Protein AF-X1KB49-F1 (afdb_monomer_lite)

Sequence (223 aa):
AFRIHTDLGYRCIGAKVNGRLVPLNYALNNGDVVEIVAAKGEKGPSLDWLRPELGYIKTSHGRNKVRQWFNKQERSQSIETGKQLLDKELNRLGINLPSAEKVASQFNYADVDDFFAALGRGSISLSQVALKLSTNLELPNEAVEISIPRKLSSASVKVLGVGDLFTRIANCCHPLPGDEIIGYITQGRGVTVHRKDCPNIINEVEKERLVAVDWGDVEQVYP

Structure (mmCIF, N/CA/C/O backbone):
data_AF-X1KB49-F1
#
_entry.id   AF-X1KB49-F1
#
loop_
_atom_site.group_PDB
_atom_site.id
_atom_site.type_symbol
_atom_site.label_atom_id
_atom_site.label_alt_id
_atom_site.label_comp_id
_atom_site.label_asym_id
_atom_site.label_entity_id
_atom_site.label_seq_id
_atom_site.pdbx_PDB_ins_code
_atom_site.Cartn_x
_atom_site.Cartn_y
_atom_site.Cartn_z
_atom_site.occupancy
_atom_site.B_iso_or_equiv
_atom_site.auth_seq_id
_atom_site.auth_comp_id
_atom_site.auth_asym_id
_atom_site.auth_atom_id
_atom_site.pdbx_PDB_model_num
ATOM 1 N N . ALA A 1 1 ? 15.121 -6.725 -17.864 1.00 91.75 1 ALA A N 1
ATOM 2 C CA . ALA A 1 1 ? 15.757 -5.599 -17.143 1.00 91.75 1 ALA A CA 1
ATOM 3 C C . ALA A 1 1 ? 15.662 -5.734 -15.617 1.00 91.75 1 ALA A C 1
ATOM 5 O O . ALA A 1 1 ? 16.667 -6.096 -15.022 1.00 91.75 1 ALA A O 1
ATOM 6 N N . PHE A 1 2 ? 14.488 -5.566 -14.983 1.00 93.56 2 PHE A N 1
ATOM 7 C CA . PHE A 1 2 ? 14.342 -5.610 -13.508 1.00 93.56 2 PHE A CA 1
ATOM 8 C C . PHE A 1 2 ? 14.844 -6.887 -12.816 1.00 93.56 2 PHE A C 1
ATOM 10 O O . PHE A 1 2 ? 15.214 -6.838 -11.651 1.00 93.56 2 PHE A O 1
ATOM 17 N N . ARG A 1 3 ? 14.865 -8.026 -13.521 1.00 92.94 3 ARG A N 1
ATOM 18 C CA . ARG A 1 3 ? 15.422 -9.284 -12.998 1.00 92.94 3 ARG A CA 1
ATOM 19 C C . ARG A 1 3 ? 16.951 -9.264 -12.871 1.00 92.94 3 ARG A C 1
ATOM 21 O O . ARG A 1 3 ? 17.475 -9.987 -12.040 1.00 92.94 3 ARG A O 1
ATOM 28 N N . ILE A 1 4 ? 17.632 -8.468 -13.697 1.00 93.62 4 ILE A N 1
ATOM 29 C CA . ILE A 1 4 ? 19.097 -8.352 -13.726 1.00 93.62 4 ILE A CA 1
ATOM 30 C C . ILE A 1 4 ? 19.538 -7.286 -12.726 1.00 93.62 4 ILE A C 1
ATOM 32 O O . ILE A 1 4 ? 20.331 -7.557 -11.834 1.00 93.62 4 ILE A O 1
ATOM 36 N N . HIS A 1 5 ? 19.007 -6.070 -12.861 1.00 92.88 5 HIS A N 1
ATOM 37 C CA . HIS A 1 5 ? 19.305 -4.976 -11.947 1.00 92.88 5 HIS A CA 1
ATOM 38 C C . HIS A 1 5 ? 18.157 -3.968 -11.920 1.00 92.88 5 HIS A C 1
ATOM 40 O O . HIS A 1 5 ? 17.492 -3.728 -12.933 1.00 92.88 5 HIS A O 1
ATOM 46 N N . THR A 1 6 ? 17.936 -3.355 -10.757 1.00 92.31 6 THR A N 1
ATOM 47 C CA . THR A 1 6 ? 16.836 -2.402 -10.568 1.00 92.31 6 THR A CA 1
ATOM 48 C C . THR A 1 6 ? 17.086 -1.110 -11.358 1.00 92.31 6 THR A C 1
ATOM 50 O O . THR A 1 6 ? 16.200 -0.670 -12.086 1.00 92.31 6 THR A O 1
ATOM 53 N N . ASP A 1 7 ? 18.308 -0.566 -11.306 1.00 91.00 7 ASP A N 1
ATOM 54 C CA . ASP A 1 7 ? 18.689 0.646 -12.058 1.00 91.00 7 ASP A CA 1
ATOM 55 C C . ASP A 1 7 ? 18.605 0.445 -13.581 1.00 91.00 7 ASP A C 1
ATOM 57 O O . ASP A 1 7 ? 18.082 1.286 -14.308 1.00 91.00 7 ASP A O 1
ATOM 61 N N . LEU A 1 8 ? 19.008 -0.739 -14.063 1.00 92.44 8 LEU A N 1
ATOM 62 C CA . LEU A 1 8 ? 18.860 -1.100 -15.474 1.00 92.44 8 LEU A CA 1
ATOM 63 C C . LEU A 1 8 ? 17.383 -1.123 -15.892 1.00 92.44 8 LEU A C 1
ATOM 65 O O . LEU A 1 8 ? 17.049 -0.761 -17.015 1.00 92.44 8 LEU A O 1
ATOM 69 N N . GLY A 1 9 ? 16.498 -1.555 -14.989 1.00 92.38 9 GLY A N 1
ATOM 70 C CA . GLY A 1 9 ? 15.053 -1.489 -15.177 1.00 92.38 9 GLY A CA 1
ATOM 71 C C . GLY A 1 9 ? 14.543 -0.060 -15.324 1.00 92.38 9 GLY A C 1
ATOM 72 O O . GLY A 1 9 ? 13.823 0.218 -16.277 1.00 92.38 9 GLY A O 1
ATOM 73 N N . TYR A 1 10 ? 14.950 0.845 -14.433 1.00 92.19 10 TYR A N 1
ATOM 74 C CA . TYR A 1 10 ? 14.525 2.249 -14.473 1.00 92.19 10 TYR A CA 1
ATOM 75 C C . TYR A 1 10 ? 14.990 2.977 -15.732 1.00 92.19 10 TYR A C 1
ATOM 77 O O . TYR A 1 10 ? 14.234 3.752 -16.308 1.00 92.19 10 TYR A O 1
ATOM 85 N N . ARG A 1 11 ? 16.203 2.674 -16.200 1.00 92.44 11 ARG A N 1
ATOM 86 C CA . ARG A 1 11 ? 16.810 3.322 -17.369 1.00 92.44 11 ARG A CA 1
ATOM 87 C C . ARG A 1 11 ? 16.449 2.655 -18.698 1.00 92.44 11 ARG A C 1
ATOM 89 O O . ARG A 1 11 ? 16.934 3.093 -19.741 1.00 92.44 11 ARG A O 1
ATOM 96 N N . CYS A 1 12 ? 15.642 1.595 -18.689 1.00 92.50 12 CYS A N 1
ATOM 97 C CA . CYS A 1 12 ? 15.280 0.830 -19.880 1.00 92.50 12 CYS A CA 1
ATOM 98 C C . CYS A 1 12 ? 14.419 1.671 -20.840 1.00 92.50 12 CYS A C 1
ATOM 100 O O . CYS A 1 12 ? 13.315 2.077 -20.491 1.00 92.50 12 CYS A O 1
ATOM 102 N N . ILE A 1 13 ? 14.904 1.906 -22.063 1.00 91.00 13 ILE A N 1
ATOM 103 C CA . ILE A 1 13 ? 14.161 2.626 -23.115 1.00 91.00 13 ILE A CA 1
ATOM 104 C C . ILE A 1 13 ? 13.607 1.657 -24.160 1.00 91.00 13 ILE A C 1
ATOM 106 O O . ILE A 1 13 ? 12.544 1.898 -24.725 1.00 91.00 13 ILE A O 1
ATOM 110 N N . GLY A 1 14 ? 14.319 0.566 -24.429 1.00 91.69 14 GLY A N 1
ATOM 111 C CA . GLY A 1 14 ? 13.947 -0.382 -25.468 1.00 91.69 14 GLY A CA 1
ATOM 112 C C . GLY A 1 14 ? 14.612 -1.733 -25.268 1.00 91.69 14 GLY A C 1
ATOM 113 O O . GLY A 1 14 ? 15.485 -1.899 -24.413 1.00 91.69 14 GLY A O 1
ATOM 114 N N . ALA A 1 15 ? 14.206 -2.696 -26.083 1.00 94.81 15 ALA A N 1
ATOM 115 C CA . ALA A 1 15 ? 14.815 -4.012 -26.127 1.00 94.81 15 ALA A CA 1
ATOM 116 C C . ALA A 1 15 ? 14.983 -4.462 -27.581 1.00 94.81 15 ALA A C 1
ATOM 118 O O . ALA A 1 15 ? 14.176 -4.120 -28.451 1.00 94.81 15 ALA A O 1
ATOM 119 N N . LYS A 1 16 ? 16.032 -5.240 -27.836 1.00 95.94 16 LYS A N 1
ATOM 120 C CA . LYS A 1 16 ? 16.148 -6.052 -29.043 1.00 95.94 16 LYS A CA 1
ATOM 121 C C . LYS A 1 16 ? 16.016 -7.515 -28.662 1.00 95.94 16 LYS A C 1
ATOM 123 O O . LYS A 1 16 ? 16.588 -7.946 -27.665 1.00 95.94 16 LYS A O 1
ATOM 128 N N . VAL A 1 17 ? 15.276 -8.267 -29.460 1.00 96.62 17 VAL A N 1
ATOM 129 C CA . VAL A 1 17 ? 15.138 -9.715 -29.319 1.00 96.62 17 VAL A CA 1
ATOM 130 C C . VAL A 1 17 ? 15.664 -10.347 -30.597 1.00 96.62 17 VAL A C 1
ATOM 132 O O . VAL A 1 17 ? 15.231 -9.983 -31.691 1.00 96.62 17 VAL A O 1
ATOM 135 N N . ASN A 1 18 ? 16.647 -11.239 -30.468 1.00 95.12 18 ASN A N 1
ATOM 136 C CA . ASN A 1 18 ? 17.310 -11.909 -31.592 1.00 95.12 18 ASN A CA 1
ATOM 137 C C . ASN A 1 18 ? 17.815 -10.907 -32.659 1.00 95.12 18 ASN A C 1
ATOM 139 O O . ASN A 1 18 ? 17.611 -11.079 -33.861 1.00 95.12 18 ASN A O 1
ATOM 143 N N . GLY A 1 19 ? 18.412 -9.799 -32.201 1.00 93.69 19 GLY A N 1
ATOM 144 C CA . GLY A 1 19 ? 18.962 -8.730 -33.045 1.00 93.69 19 GLY A CA 1
ATOM 145 C C . GLY A 1 19 ? 17.943 -7.738 -33.629 1.00 93.69 19 GLY A C 1
ATOM 146 O O . GLY A 1 19 ? 18.350 -6.726 -34.202 1.00 93.69 19 GLY A O 1
ATOM 147 N N . ARG A 1 20 ? 16.629 -7.959 -33.467 1.00 94.62 20 ARG A N 1
ATOM 148 C CA . ARG A 1 20 ? 15.568 -7.071 -33.986 1.00 94.62 20 ARG A CA 1
ATOM 149 C C . ARG A 1 20 ? 14.965 -6.206 -32.885 1.00 94.62 20 ARG A C 1
ATOM 151 O O . ARG A 1 20 ? 14.751 -6.681 -31.775 1.00 94.62 20 ARG A O 1
ATOM 158 N N . LEU A 1 21 ? 14.664 -4.943 -33.192 1.00 94.50 21 LEU A N 1
ATOM 159 C CA . LEU A 1 21 ? 13.962 -4.050 -32.264 1.00 94.50 21 LEU A CA 1
ATOM 160 C C . LEU A 1 21 ? 12.524 -4.530 -32.062 1.00 94.50 21 LEU A C 1
ATOM 162 O O . LEU A 1 21 ? 11.796 -4.735 -33.032 1.00 94.50 21 LEU A O 1
ATOM 166 N N . VAL A 1 22 ? 12.126 -4.678 -30.800 1.00 94.81 22 VAL A N 1
ATOM 167 C CA . VAL A 1 22 ? 10.765 -5.061 -30.413 1.00 94.81 22 VAL A CA 1
ATOM 168 C C . VAL A 1 22 ? 10.166 -4.002 -29.489 1.00 94.81 22 VAL A C 1
ATOM 170 O O . VAL A 1 22 ? 10.904 -3.337 -28.751 1.00 94.81 22 VAL A O 1
ATOM 173 N N . PRO A 1 23 ? 8.836 -3.815 -29.502 1.00 92.38 23 PRO A N 1
ATOM 174 C CA . PRO A 1 23 ? 8.188 -2.939 -28.538 1.00 92.38 23 PRO A CA 1
ATOM 175 C C . PRO A 1 23 ? 8.324 -3.511 -27.117 1.00 92.38 23 PRO A C 1
ATOM 177 O O . PRO A 1 23 ? 8.403 -4.722 -26.917 1.00 92.38 23 PRO A O 1
ATOM 180 N N . LEU A 1 24 ? 8.331 -2.639 -26.104 1.00 90.69 24 LEU A N 1
ATOM 181 C CA . LEU A 1 24 ? 8.537 -3.038 -24.702 1.00 90.69 24 LEU A CA 1
ATOM 182 C C . LEU A 1 24 ? 7.426 -3.939 -24.132 1.00 90.69 24 LEU A C 1
ATOM 184 O O . LEU A 1 24 ? 7.643 -4.600 -23.122 1.00 90.69 24 LEU A O 1
ATOM 188 N N . ASN A 1 25 ? 6.249 -3.963 -24.756 1.00 91.19 25 ASN A N 1
ATOM 189 C CA . ASN A 1 25 ? 5.130 -4.830 -24.381 1.00 91.19 25 ASN A CA 1
ATOM 190 C C . ASN A 1 25 ? 5.201 -6.231 -25.026 1.00 91.19 25 ASN A C 1
ATOM 192 O O . ASN A 1 25 ? 4.321 -7.061 -24.783 1.00 91.19 25 ASN A O 1
ATOM 196 N N . TYR A 1 26 ? 6.235 -6.513 -25.828 1.00 92.81 26 TYR A N 1
ATOM 197 C CA . TYR A 1 26 ? 6.469 -7.836 -26.397 1.00 92.81 26 TYR A CA 1
ATOM 198 C C . TYR A 1 26 ? 6.622 -8.893 -25.292 1.00 92.81 26 TYR A C 1
ATOM 200 O O . TYR A 1 26 ? 7.356 -8.716 -24.315 1.00 92.81 26 TYR A O 1
ATOM 208 N N . ALA A 1 27 ? 5.913 -10.012 -25.444 1.00 92.00 27 ALA A N 1
ATOM 209 C CA . ALA A 1 27 ? 6.007 -11.142 -24.533 1.00 92.00 27 ALA A CA 1
ATOM 210 C C . ALA A 1 27 ? 7.198 -12.027 -24.924 1.00 92.00 27 ALA A C 1
ATOM 212 O O . ALA A 1 27 ? 7.214 -12.579 -26.017 1.00 92.00 27 ALA A O 1
ATOM 213 N N . LEU A 1 28 ? 8.174 -12.156 -24.022 1.00 92.56 28 LEU A N 1
ATOM 214 C CA . LEU A 1 28 ? 9.353 -12.998 -24.236 1.00 92.56 28 LEU A CA 1
ATOM 215 C C . LEU A 1 28 ? 8.975 -14.480 -24.323 1.00 92.56 28 LEU A C 1
ATOM 217 O O . LEU A 1 28 ? 8.186 -14.959 -23.505 1.00 92.56 28 LEU A O 1
ATOM 221 N N . ASN A 1 29 ? 9.602 -15.193 -25.258 1.00 94.75 29 ASN A N 1
ATOM 222 C CA . ASN A 1 29 ? 9.498 -16.640 -25.403 1.00 94.75 29 ASN A CA 1
ATOM 223 C C . ASN A 1 29 ? 10.762 -17.341 -24.888 1.00 94.75 29 ASN A C 1
ATOM 225 O O . ASN A 1 29 ? 11.834 -16.745 -24.755 1.00 94.75 29 ASN A O 1
ATOM 229 N N . ASN A 1 30 ? 10.644 -18.635 -24.592 1.00 95.75 30 ASN A N 1
ATOM 230 C CA . ASN A 1 30 ? 11.796 -19.439 -24.191 1.00 95.75 30 ASN A CA 1
ATOM 231 C C . ASN A 1 30 ? 12.801 -19.541 -25.346 1.00 95.75 30 ASN A C 1
ATOM 233 O O . ASN A 1 30 ? 12.427 -19.886 -26.463 1.00 95.75 30 ASN A O 1
ATOM 237 N N . GLY A 1 31 ? 14.076 -19.274 -25.057 1.00 94.69 31 GLY A N 1
ATOM 238 C CA . GLY A 1 31 ? 15.155 -19.281 -26.052 1.00 94.69 31 GLY A CA 1
ATOM 239 C C . GLY A 1 31 ? 15.433 -17.925 -26.708 1.00 94.69 31 GLY A C 1
ATOM 240 O O . GLY A 1 31 ? 16.410 -17.815 -27.443 1.00 94.69 31 GLY A O 1
ATOM 241 N N . ASP A 1 32 ? 14.641 -16.888 -26.416 1.00 95.75 32 ASP A N 1
ATOM 242 C CA . ASP A 1 32 ? 14.894 -15.535 -26.920 1.00 95.75 32 ASP A CA 1
ATOM 243 C C . ASP A 1 32 ? 16.177 -14.936 -26.316 1.00 95.75 32 ASP A C 1
ATOM 245 O O . ASP A 1 32 ? 16.340 -14.861 -25.094 1.00 95.75 32 ASP A O 1
ATOM 249 N N . VAL A 1 33 ? 17.069 -14.432 -27.175 1.00 95.62 33 VAL A N 1
ATOM 250 C CA . VAL A 1 33 ? 18.233 -13.639 -26.759 1.00 95.62 33 VAL A CA 1
ATOM 251 C C . VAL A 1 33 ? 17.821 -12.174 -26.682 1.00 95.62 33 VAL A C 1
ATOM 253 O O . VAL A 1 33 ? 17.472 -11.561 -27.693 1.00 95.62 33 VAL A O 1
ATOM 256 N N . VAL A 1 34 ? 17.851 -11.612 -25.472 1.00 96.00 34 VAL A N 1
ATOM 257 C CA . VAL A 1 34 ? 17.368 -10.254 -25.189 1.00 96.00 34 VAL A CA 1
ATOM 258 C C . VAL A 1 34 ? 18.532 -9.303 -24.931 1.00 96.00 34 VAL A C 1
ATOM 260 O O . VAL A 1 34 ? 19.264 -9.454 -23.954 1.00 96.00 34 VAL A O 1
ATOM 263 N N . GLU A 1 35 ? 18.637 -8.256 -25.742 1.00 95.31 35 GLU A N 1
ATOM 264 C CA . GLU A 1 35 ? 19.518 -7.114 -25.503 1.00 95.31 35 GLU A CA 1
ATOM 265 C C . GLU A 1 35 ? 18.698 -5.936 -24.970 1.00 95.31 35 GLU A C 1
ATOM 267 O O . GLU A 1 35 ? 17.682 -5.545 -25.548 1.00 95.31 35 GLU A O 1
ATOM 272 N N . ILE A 1 36 ? 19.135 -5.343 -23.860 1.00 94.38 36 ILE A N 1
ATOM 273 C CA . ILE A 1 36 ? 18.430 -4.230 -23.216 1.00 94.38 36 ILE A CA 1
ATOM 274 C C . ILE A 1 36 ? 19.112 -2.922 -23.598 1.00 94.38 36 ILE A C 1
ATOM 276 O O . ILE A 1 36 ? 20.303 -2.740 -23.356 1.00 94.38 36 ILE A O 1
ATOM 280 N N . VAL A 1 37 ? 18.338 -1.983 -24.138 1.00 92.69 37 VAL A N 1
ATOM 281 C CA . VAL A 1 37 ? 18.812 -0.641 -24.476 1.00 92.69 37 VAL A CA 1
ATOM 282 C C . VAL A 1 37 ? 18.459 0.307 -23.333 1.00 92.69 37 VAL A C 1
ATOM 284 O O . VAL A 1 37 ? 17.288 0.624 -23.106 1.00 92.69 37 VAL A O 1
ATOM 287 N N . ALA A 1 38 ? 19.482 0.760 -22.609 1.00 92.56 38 ALA A N 1
ATOM 288 C CA . ALA A 1 38 ? 19.346 1.676 -21.481 1.00 92.56 38 ALA A CA 1
ATOM 289 C C . ALA A 1 38 ? 19.794 3.105 -21.829 1.00 92.56 38 ALA A C 1
ATOM 291 O O . ALA A 1 38 ? 20.731 3.315 -22.601 1.00 92.56 38 ALA A O 1
ATOM 292 N N . ALA A 1 39 ? 19.131 4.097 -21.233 1.00 91.12 39 ALA A N 1
ATOM 293 C CA . ALA A 1 39 ? 19.490 5.507 -21.339 1.00 91.12 39 ALA A CA 1
ATOM 294 C C . ALA A 1 39 ? 20.865 5.775 -20.714 1.00 91.12 39 ALA A C 1
ATOM 296 O O . ALA A 1 39 ? 21.133 5.300 -19.611 1.00 91.12 39 ALA A O 1
ATOM 297 N N . LYS A 1 40 ? 21.705 6.609 -21.340 1.00 82.56 40 LYS A N 1
ATOM 298 C CA . LYS A 1 40 ? 22.993 7.040 -20.756 1.00 82.56 40 LYS A CA 1
ATOM 299 C C . LYS A 1 40 ? 22.868 8.145 -19.688 1.00 82.56 40 LYS A C 1
ATOM 301 O O . LYS A 1 40 ? 23.815 8.321 -18.934 1.00 82.56 40 LYS A O 1
ATOM 306 N N . GLY A 1 41 ? 21.713 8.807 -19.566 1.00 79.12 41 GLY A N 1
ATOM 307 C CA . GLY A 1 41 ? 21.445 9.851 -18.560 1.00 79.12 41 GLY A CA 1
ATOM 308 C C . GLY A 1 41 ? 20.386 9.475 -17.517 1.00 79.12 41 GLY A C 1
ATOM 309 O O . GLY A 1 41 ? 19.928 8.329 -17.472 1.00 79.12 41 GLY A O 1
ATOM 310 N N . GLU A 1 42 ? 19.987 10.462 -16.710 1.00 71.81 42 GLU A N 1
ATOM 311 C CA . GLU A 1 42 ? 18.893 10.356 -15.739 1.00 71.81 42 GLU A CA 1
ATOM 312 C C . GLU A 1 42 ? 17.549 10.277 -16.467 1.00 71.81 42 GLU A C 1
ATOM 314 O O . GLU A 1 42 ? 16.954 11.276 -16.866 1.00 71.81 42 GLU A O 1
ATOM 319 N N . LYS A 1 43 ? 17.079 9.049 -16.687 1.00 79.88 43 LYS A N 1
ATOM 320 C CA . LYS A 1 43 ? 15.735 8.776 -17.188 1.00 79.88 43 LYS A CA 1
ATOM 321 C C . LYS A 1 43 ? 15.054 7.797 -16.244 1.00 79.88 43 LYS A C 1
ATOM 323 O O . LYS A 1 43 ? 15.639 6.774 -15.893 1.00 79.88 43 LYS A O 1
ATOM 328 N N . GLY A 1 44 ? 13.842 8.147 -15.826 1.00 86.19 44 GLY A N 1
ATOM 329 C CA . GLY A 1 44 ? 13.007 7.334 -14.951 1.00 86.19 44 GLY A CA 1
ATOM 330 C C . GLY A 1 44 ? 11.950 6.524 -15.706 1.00 86.19 44 GLY A C 1
ATOM 331 O O . GLY A 1 44 ? 11.704 6.774 -16.893 1.00 86.19 44 GLY A O 1
ATOM 332 N N . PRO A 1 45 ? 11.304 5.565 -15.022 1.00 90.75 45 PRO A N 1
ATOM 333 C CA . PRO A 1 45 ? 10.125 4.882 -15.538 1.00 90.75 45 PRO A CA 1
ATOM 334 C C . PRO A 1 45 ? 8.961 5.867 -15.742 1.00 90.75 45 PRO A C 1
ATOM 336 O O . PRO A 1 45 ? 8.862 6.881 -15.057 1.00 90.75 45 PRO A O 1
ATOM 339 N N . SER A 1 46 ? 8.049 5.545 -16.662 1.00 89.56 46 SER A N 1
ATOM 340 C CA . SER A 1 46 ? 6.772 6.261 -16.811 1.00 89.56 46 SER A CA 1
ATOM 341 C C . SER A 1 46 ? 5.685 5.619 -15.941 1.00 89.56 46 SER A C 1
ATOM 343 O O . SER A 1 46 ? 5.707 4.404 -15.719 1.00 89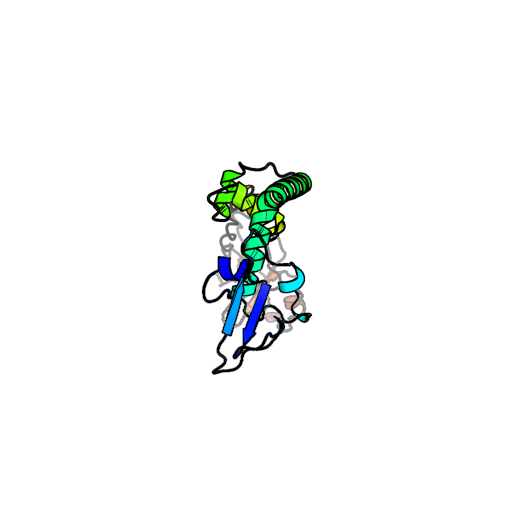.56 46 SER A O 1
ATOM 345 N N . LEU A 1 47 ? 4.696 6.406 -15.500 1.00 88.12 47 LEU A N 1
ATOM 346 C CA . LEU A 1 47 ? 3.502 5.903 -14.804 1.00 88.12 47 LEU A CA 1
ATOM 347 C C . LEU A 1 47 ? 2.723 4.889 -15.655 1.00 88.12 47 LEU A C 1
ATOM 349 O O . LEU A 1 47 ? 2.134 3.949 -15.121 1.00 88.12 47 LEU A O 1
ATOM 353 N N . ASP A 1 48 ? 2.792 5.011 -16.981 1.00 91.12 48 ASP A N 1
ATOM 354 C CA . ASP A 1 48 ? 2.137 4.092 -17.914 1.00 91.12 48 ASP A CA 1
ATOM 355 C C . ASP A 1 48 ? 2.627 2.648 -17.782 1.00 91.12 48 ASP A C 1
ATOM 357 O O . ASP A 1 48 ? 1.894 1.712 -18.094 1.00 91.12 48 ASP A O 1
ATOM 361 N N . TRP A 1 49 ? 3.831 2.428 -17.246 1.00 90.81 49 TRP A N 1
ATOM 362 C CA . TRP A 1 49 ? 4.358 1.083 -17.007 1.00 90.81 49 TRP A CA 1
ATOM 363 C C . TRP A 1 49 ? 3.572 0.310 -15.943 1.00 90.81 49 TRP A C 1
ATOM 365 O O . TRP A 1 49 ? 3.636 -0.920 -15.900 1.00 90.81 49 TRP A O 1
ATOM 375 N N . LEU A 1 50 ? 2.846 1.020 -15.074 1.00 90.69 50 LEU A N 1
ATOM 376 C CA . LEU A 1 50 ? 2.000 0.429 -14.042 1.00 90.69 50 LEU A CA 1
ATOM 377 C C . LEU A 1 50 ? 0.586 0.110 -14.541 1.00 90.69 50 LEU A C 1
ATOM 379 O O . LEU A 1 50 ? -0.105 -0.656 -13.866 1.00 90.69 50 LEU A O 1
ATOM 383 N N . ARG A 1 51 ? 0.164 0.648 -15.696 1.00 91.19 51 ARG A N 1
ATOM 384 C CA . ARG A 1 51 ? -1.150 0.367 -16.293 1.00 91.19 51 ARG A CA 1
ATOM 385 C C . ARG A 1 51 ? -1.159 -1.061 -16.856 1.00 91.19 51 ARG A C 1
ATOM 387 O O . ARG A 1 51 ? -0.428 -1.331 -17.812 1.00 91.19 51 ARG A O 1
ATOM 394 N N . PRO A 1 52 ? 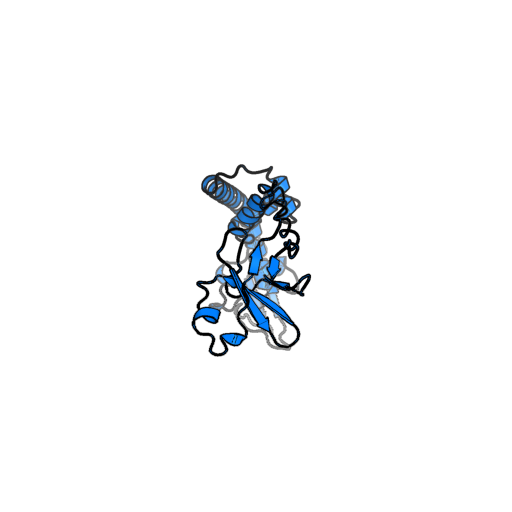-1.974 -1.986 -16.310 1.00 88.06 52 PRO A N 1
ATOM 395 C CA . PRO A 1 52 ? -1.978 -3.382 -16.757 1.00 88.06 52 PRO A CA 1
ATOM 396 C C . PRO A 1 52 ? -2.360 -3.543 -18.233 1.00 88.06 52 PRO A C 1
ATOM 398 O O . PRO A 1 52 ? -1.810 -4.401 -18.918 1.00 88.06 52 PRO A O 1
ATOM 401 N N . GLU A 1 53 ? -3.250 -2.679 -18.723 1.00 89.50 53 GLU A N 1
ATOM 402 C CA . GLU A 1 53 ? -3.786 -2.679 -20.091 1.00 89.50 53 GLU A CA 1
ATOM 403 C C . GLU A 1 53 ? -2.707 -2.480 -21.164 1.00 89.50 53 GLU A C 1
ATOM 405 O O 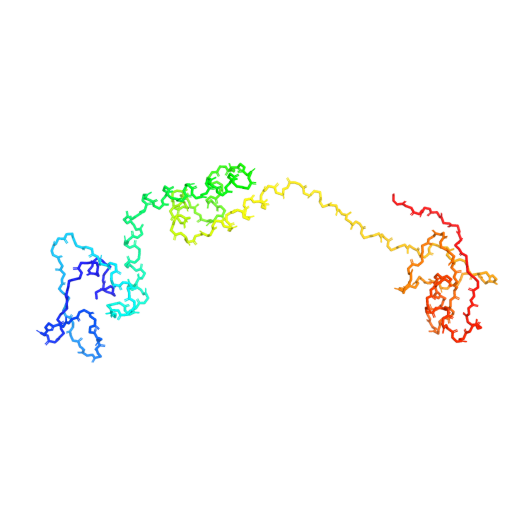. GLU A 1 53 ? -2.803 -3.038 -22.252 1.00 89.50 53 GLU A O 1
ATOM 410 N N . LEU A 1 54 ? -1.643 -1.732 -20.848 1.00 88.62 54 LEU A N 1
ATOM 411 C CA . LEU A 1 54 ? -0.557 -1.444 -21.792 1.00 88.62 54 LEU A CA 1
ATOM 412 C C . LEU A 1 54 ? 0.479 -2.576 -21.878 1.00 88.62 54 LEU A C 1
ATOM 414 O O . LEU A 1 54 ? 1.316 -2.591 -22.780 1.00 88.62 54 LEU A O 1
ATOM 418 N N . GLY A 1 55 ? 0.442 -3.536 -20.949 1.00 88.25 55 GLY A N 1
ATOM 419 C CA . GLY A 1 55 ? 1.237 -4.763 -21.022 1.00 88.25 55 GLY A CA 1
ATOM 420 C C . GLY A 1 55 ? 2.751 -4.610 -20.816 1.00 88.25 55 GLY A C 1
ATOM 421 O O . GLY A 1 55 ? 3.471 -5.590 -21.002 1.00 88.25 55 GLY A O 1
ATOM 422 N N . TYR A 1 56 ? 3.249 -3.436 -20.407 1.00 91.25 56 TYR A N 1
ATOM 423 C CA . TYR A 1 56 ? 4.689 -3.180 -20.231 1.00 91.25 56 TYR A CA 1
ATOM 424 C C . TYR A 1 56 ? 5.340 -4.016 -19.122 1.00 91.25 56 TYR A C 1
ATOM 426 O O . TYR A 1 56 ? 6.441 -4.535 -19.297 1.00 91.25 56 TYR A O 1
ATOM 434 N N . ILE A 1 57 ? 4.685 -4.155 -17.962 1.00 92.44 57 ILE A N 1
ATOM 435 C CA . ILE A 1 57 ? 5.226 -4.917 -16.829 1.00 92.44 57 ILE A CA 1
ATOM 436 C C . ILE A 1 57 ? 4.220 -5.956 -16.349 1.00 92.44 57 ILE A C 1
ATOM 438 O O . ILE A 1 57 ? 3.247 -5.650 -15.664 1.00 92.44 57 ILE A O 1
ATOM 442 N N . LYS A 1 58 ? 4.521 -7.226 -16.630 1.00 90.12 58 LYS A N 1
ATOM 443 C CA . LYS A 1 58 ? 3.697 -8.365 -16.197 1.00 90.12 58 LYS A CA 1
ATOM 444 C C . LYS A 1 58 ? 4.035 -8.836 -14.778 1.00 90.12 58 LYS A C 1
ATOM 446 O O . LYS A 1 58 ? 3.155 -9.166 -13.984 1.00 90.12 58 LYS A O 1
ATOM 451 N N . THR A 1 59 ? 5.317 -8.837 -14.414 1.00 91.81 59 THR A N 1
ATOM 452 C CA . THR A 1 59 ? 5.768 -9.388 -13.127 1.00 91.81 59 THR A CA 1
ATOM 453 C C . THR A 1 59 ? 5.425 -8.466 -11.954 1.00 91.81 59 THR A C 1
ATOM 455 O O . THR A 1 59 ? 5.506 -7.241 -12.049 1.00 91.81 59 THR A O 1
ATOM 458 N N . SER A 1 60 ? 5.049 -9.049 -10.812 1.00 93.00 60 SER A N 1
ATOM 459 C CA . SER A 1 60 ? 4.819 -8.301 -9.564 1.00 93.00 60 SER A CA 1
ATOM 460 C C . SER A 1 60 ? 6.091 -7.599 -9.083 1.00 93.00 60 SER A C 1
ATOM 462 O O . SER A 1 60 ? 6.040 -6.445 -8.668 1.00 93.00 60 SER A O 1
ATOM 464 N N . HIS A 1 61 ? 7.243 -8.262 -9.215 1.00 92.69 61 HIS A N 1
ATOM 465 C CA . HIS A 1 61 ? 8.539 -7.716 -8.822 1.00 92.69 61 HIS A CA 1
ATOM 466 C C . HIS A 1 61 ? 8.862 -6.398 -9.541 1.00 92.69 61 HIS A C 1
ATOM 468 O O . HIS A 1 61 ? 9.165 -5.405 -8.884 1.00 92.69 61 HIS A O 1
ATOM 474 N N . GLY A 1 62 ? 8.739 -6.359 -10.875 1.00 92.56 62 GLY A N 1
ATOM 475 C CA . GLY A 1 62 ? 8.982 -5.140 -11.652 1.00 92.56 62 GLY A CA 1
ATOM 476 C C . GLY A 1 62 ? 8.007 -4.019 -11.293 1.00 92.56 62 GLY A C 1
ATOM 477 O O . GLY A 1 62 ? 8.432 -2.890 -11.059 1.00 92.56 62 GLY A O 1
ATOM 478 N N . ARG A 1 63 ? 6.712 -4.342 -11.152 1.00 93.25 63 ARG A N 1
ATOM 479 C CA . ARG A 1 63 ? 5.682 -3.365 -10.758 1.00 93.25 63 ARG A CA 1
ATOM 480 C C . ARG A 1 63 ? 5.986 -2.751 -9.395 1.00 93.25 63 ARG A C 1
ATOM 482 O O . ARG A 1 63 ? 5.888 -1.540 -9.233 1.00 93.25 63 ARG A O 1
ATOM 489 N N . ASN A 1 64 ? 6.408 -3.567 -8.432 1.00 93.12 64 ASN A N 1
ATOM 490 C CA . ASN A 1 64 ? 6.761 -3.094 -7.096 1.00 93.12 64 ASN A CA 1
ATOM 491 C C . ASN A 1 64 ? 8.004 -2.198 -7.106 1.00 93.12 64 ASN A C 1
ATOM 493 O O . ASN A 1 64 ? 8.019 -1.202 -6.392 1.00 93.12 64 ASN A O 1
ATOM 497 N N . LYS A 1 65 ? 9.013 -2.494 -7.937 1.00 94.25 65 LYS A N 1
ATOM 498 C CA . LYS A 1 65 ? 10.183 -1.615 -8.095 1.00 94.25 65 LYS A CA 1
ATOM 499 C C . LYS A 1 65 ? 9.814 -0.264 -8.695 1.00 94.25 65 LYS A C 1
ATOM 501 O O . LYS A 1 65 ? 10.226 0.760 -8.166 1.00 94.25 65 LYS A O 1
ATOM 506 N N . VAL A 1 66 ? 8.983 -0.240 -9.734 1.00 93.25 66 VAL A N 1
ATOM 507 C CA . VAL A 1 66 ? 8.509 1.024 -10.321 1.00 93.25 66 VAL A CA 1
ATOM 508 C C . VAL A 1 66 ? 7.695 1.835 -9.311 1.00 93.25 66 VAL A C 1
ATOM 510 O O . VAL A 1 66 ? 7.963 3.018 -9.140 1.00 93.25 66 VAL A O 1
ATOM 513 N N . ARG A 1 67 ? 6.777 1.205 -8.567 1.00 91.38 67 ARG A N 1
ATOM 514 C CA . ARG A 1 67 ? 6.058 1.880 -7.468 1.00 91.38 67 ARG A CA 1
ATOM 515 C C . ARG A 1 67 ? 7.015 2.438 -6.419 1.00 91.38 67 ARG A C 1
ATOM 517 O O . ARG A 1 67 ? 6.886 3.586 -6.028 1.00 91.38 67 ARG A O 1
ATOM 524 N N . GLN A 1 68 ? 8.002 1.648 -5.997 1.00 90.94 68 GLN A N 1
ATOM 525 C CA . GLN A 1 68 ? 9.009 2.083 -5.029 1.00 90.94 68 GLN A CA 1
ATOM 526 C C . GLN A 1 68 ? 9.790 3.309 -5.525 1.00 90.94 68 GLN A C 1
ATOM 528 O O . GLN A 1 68 ? 10.117 4.181 -4.726 1.00 90.94 68 GLN A O 1
ATOM 533 N N . TRP A 1 69 ? 10.081 3.380 -6.825 1.00 92.06 69 TRP A N 1
ATOM 534 C CA . TRP A 1 69 ? 10.758 4.522 -7.430 1.00 92.06 69 TRP A CA 1
ATOM 535 C C . TRP A 1 69 ? 9.926 5.806 -7.328 1.00 92.06 69 TRP A C 1
ATOM 537 O O . TRP A 1 69 ? 10.436 6.804 -6.824 1.00 92.06 69 TRP A O 1
ATOM 547 N N . PHE A 1 70 ? 8.643 5.759 -7.705 1.00 90.44 70 PHE A N 1
ATOM 548 C CA . PHE A 1 70 ? 7.735 6.908 -7.582 1.00 90.44 70 PHE A CA 1
ATOM 549 C C . PHE A 1 70 ? 7.519 7.310 -6.121 1.00 90.44 70 PHE A C 1
ATOM 551 O O . PHE A 1 70 ? 7.691 8.473 -5.770 1.00 90.44 70 PHE A O 1
ATOM 558 N N . ASN A 1 71 ? 7.299 6.333 -5.239 1.00 88.25 71 ASN A N 1
ATOM 559 C CA . ASN A 1 71 ? 7.147 6.577 -3.803 1.00 88.25 71 ASN A CA 1
ATOM 560 C C . ASN A 1 71 ? 8.376 7.265 -3.188 1.00 88.25 71 ASN A C 1
ATOM 562 O O . ASN A 1 71 ? 8.255 7.990 -2.205 1.00 88.25 71 ASN A O 1
ATOM 566 N N . LYS A 1 72 ? 9.576 7.013 -3.729 1.00 88.31 72 LYS A N 1
ATOM 567 C CA . LYS A 1 72 ? 10.800 7.674 -3.271 1.00 88.31 72 LYS A CA 1
ATOM 568 C C . LYS A 1 72 ? 10.858 9.133 -3.727 1.00 88.31 72 LYS A C 1
ATOM 570 O O . LYS A 1 72 ? 11.336 9.962 -2.959 1.00 88.31 72 LYS A O 1
ATOM 575 N N . GLN A 1 73 ? 10.392 9.441 -4.938 1.00 88.00 73 GLN A N 1
ATOM 576 C CA . GLN A 1 73 ? 10.345 10.819 -5.439 1.00 88.00 73 GLN A CA 1
ATOM 577 C C . GLN A 1 73 ? 9.315 11.664 -4.688 1.00 88.00 73 GLN A C 1
ATOM 579 O O . GLN A 1 73 ? 9.614 12.781 -4.284 1.00 88.00 73 GLN A O 1
ATOM 584 N N . GLU A 1 74 ? 8.140 11.100 -4.425 1.00 88.38 74 GLU A N 1
ATOM 585 C CA . GLU A 1 74 ? 7.029 11.792 -3.760 1.00 88.38 74 GLU A CA 1
ATOM 586 C C . GLU A 1 74 ? 7.103 11.707 -2.229 1.00 88.38 74 GLU A C 1
ATOM 588 O O . GLU A 1 74 ? 6.129 11.996 -1.530 1.00 88.38 74 GLU A O 1
ATOM 593 N N . ARG A 1 75 ? 8.247 11.288 -1.672 1.00 88.81 75 ARG A N 1
ATOM 594 C CA . ARG A 1 75 ? 8.385 11.037 -0.234 1.00 88.81 75 ARG A CA 1
ATOM 595 C C . ARG A 1 75 ? 8.093 12.287 0.593 1.00 88.81 75 ARG A C 1
ATOM 597 O O . ARG A 1 75 ? 7.325 12.199 1.544 1.00 88.81 75 ARG A O 1
ATOM 604 N N . SER A 1 76 ? 8.686 13.428 0.243 1.00 89.75 76 SER A N 1
ATOM 605 C CA . SER A 1 76 ? 8.494 14.691 0.974 1.00 89.75 76 SER A CA 1
ATOM 606 C C . SER A 1 76 ? 7.023 15.108 0.998 1.00 89.75 76 SER A C 1
ATOM 608 O O . SER A 1 76 ? 6.471 15.362 2.066 1.00 89.75 76 SER A O 1
ATOM 610 N N . GLN A 1 77 ? 6.364 15.074 -0.161 1.00 91.88 77 GLN A N 1
ATOM 611 C CA . GLN A 1 77 ? 4.941 15.386 -0.295 1.00 91.88 77 GLN A CA 1
ATOM 612 C C . GLN A 1 77 ? 4.056 14.390 0.468 1.00 91.88 77 GLN A C 1
ATOM 614 O O . GLN A 1 77 ? 3.078 14.781 1.106 1.00 91.88 77 GLN A O 1
ATOM 619 N N . SER A 1 78 ? 4.411 13.104 0.453 1.00 90.56 78 SER A N 1
ATOM 620 C CA . SER A 1 78 ? 3.702 12.065 1.207 1.00 90.56 78 SER A CA 1
ATOM 621 C C . SER A 1 78 ? 3.808 12.283 2.717 1.00 90.56 78 SER A C 1
ATOM 623 O O . SER A 1 78 ? 2.830 12.069 3.426 1.00 90.56 78 SER A O 1
ATOM 625 N N . ILE A 1 79 ? 4.967 12.725 3.217 1.00 92.50 79 ILE A N 1
ATOM 626 C CA . ILE A 1 79 ? 5.156 13.055 4.639 1.00 92.50 79 ILE A CA 1
ATOM 627 C C . ILE A 1 79 ? 4.246 14.218 5.035 1.00 92.50 79 ILE A C 1
ATOM 629 O O . ILE A 1 79 ? 3.535 14.126 6.033 1.00 92.50 79 ILE A O 1
ATOM 633 N N . GLU A 1 80 ? 4.239 15.294 4.249 1.00 92.81 80 GLU A N 1
ATOM 634 C CA . GLU A 1 80 ? 3.411 16.471 4.521 1.00 92.81 80 GLU A CA 1
ATOM 635 C C . GLU A 1 80 ? 1.916 16.132 4.488 1.00 92.81 80 GLU A C 1
ATOM 637 O O . GLU A 1 80 ? 1.180 16.450 5.422 1.00 92.81 80 GLU A O 1
ATOM 642 N N . THR A 1 81 ? 1.489 15.386 3.468 1.00 91.31 81 THR A N 1
ATOM 643 C CA . THR A 1 81 ? 0.104 14.916 3.338 1.00 91.31 81 THR A CA 1
ATOM 644 C C . THR A 1 81 ? -0.281 14.010 4.510 1.00 91.31 81 THR A C 1
ATOM 646 O O . THR A 1 81 ? -1.367 14.141 5.066 1.00 91.31 81 THR A O 1
ATOM 649 N N . GLY A 1 82 ? 0.615 13.111 4.930 1.00 90.81 82 GLY A N 1
ATOM 650 C CA . GLY A 1 82 ? 0.402 12.238 6.083 1.00 90.81 82 GLY A CA 1
ATOM 651 C C . GLY A 1 82 ? 0.211 13.014 7.386 1.00 90.81 82 GLY A C 1
ATOM 652 O O . GLY A 1 82 ? -0.708 12.701 8.140 1.00 90.81 82 GLY A O 1
ATOM 653 N N . LYS A 1 83 ? 1.022 14.054 7.626 1.00 90.69 83 LYS A N 1
ATOM 654 C CA . LYS A 1 83 ? 0.880 14.945 8.792 1.00 90.69 83 LYS A CA 1
ATOM 655 C C . LYS A 1 83 ? -0.485 15.636 8.791 1.00 90.69 83 LYS A C 1
ATOM 657 O O . LYS A 1 83 ? -1.235 15.503 9.751 1.00 90.69 83 LYS A O 1
ATOM 662 N N . GLN A 1 84 ? -0.856 16.257 7.670 1.00 90.88 84 GLN A N 1
ATOM 663 C CA . GLN A 1 84 ? -2.145 16.945 7.523 1.00 90.88 84 GLN A CA 1
ATOM 664 C C . GLN A 1 84 ? -3.347 16.010 7.715 1.00 90.88 84 GLN A C 1
ATOM 666 O O . GLN A 1 84 ? -4.331 16.377 8.357 1.00 90.88 84 GLN A O 1
ATOM 671 N N . LEU A 1 85 ? -3.281 14.798 7.156 1.00 90.06 85 LEU A N 1
ATOM 672 C CA . LEU A 1 85 ? -4.337 13.798 7.295 1.00 90.06 85 LEU A CA 1
ATOM 673 C C . LEU A 1 85 ? -4.499 13.340 8.744 1.00 90.06 85 LEU A C 1
ATOM 675 O O . LEU A 1 85 ? -5.631 13.228 9.219 1.00 90.06 85 LEU A O 1
ATOM 679 N N . LEU A 1 86 ? -3.387 13.096 9.442 1.00 88.00 86 LEU A N 1
ATOM 680 C CA . LEU A 1 86 ? -3.425 12.711 10.846 1.00 88.00 86 LEU A CA 1
ATOM 681 C C . LEU A 1 86 ? -4.017 13.833 11.698 1.00 88.00 86 LEU A C 1
ATOM 683 O O . LEU A 1 86 ? -4.976 13.591 12.423 1.00 88.00 86 LEU A O 1
ATOM 687 N N . ASP A 1 87 ? -3.507 15.057 11.557 1.00 87.69 87 ASP A N 1
ATOM 688 C CA . ASP A 1 87 ? -3.971 16.215 12.327 1.00 87.69 87 ASP A CA 1
ATOM 689 C C . ASP A 1 87 ? -5.472 16.458 12.132 1.00 87.69 87 ASP A C 1
ATOM 691 O O . ASP A 1 87 ? -6.207 16.713 13.088 1.00 87.69 87 ASP A O 1
ATOM 695 N N . LYS A 1 88 ? -5.965 16.320 10.896 1.00 88.50 88 LYS A N 1
ATOM 696 C CA . LYS A 1 88 ? -7.390 16.463 10.588 1.00 88.50 88 LYS A CA 1
ATOM 697 C C . LYS A 1 88 ? -8.248 15.401 11.279 1.00 88.50 88 LYS A C 1
ATOM 699 O O . LYS A 1 88 ? -9.310 15.734 11.802 1.00 88.50 88 LYS A O 1
ATOM 704 N N . GLU A 1 89 ? -7.813 14.142 11.286 1.00 84.94 89 GLU A N 1
ATOM 705 C CA . GLU A 1 89 ? -8.548 13.061 11.954 1.00 84.94 89 GLU A CA 1
ATOM 706 C C . GLU A 1 89 ? -8.510 13.180 13.479 1.00 84.94 89 GLU A C 1
ATOM 708 O 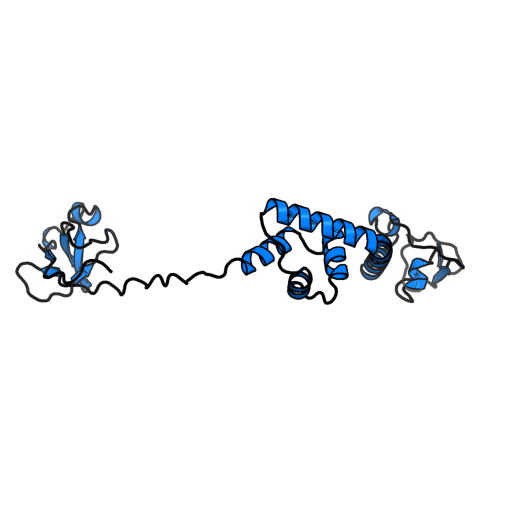O . GLU A 1 89 ? -9.523 12.947 14.134 1.00 84.94 89 GLU A O 1
ATOM 713 N N . LEU A 1 90 ? -7.388 13.607 14.057 1.00 84.19 90 LEU A N 1
ATOM 714 C CA . LEU A 1 90 ? -7.288 13.852 15.496 1.00 84.19 90 LEU A CA 1
ATOM 715 C C . LEU A 1 90 ? -8.209 14.977 15.950 1.00 84.19 90 LEU A C 1
ATOM 717 O O . LEU A 1 90 ? -8.957 14.805 16.911 1.00 84.19 90 LEU A O 1
ATOM 721 N N . ASN A 1 91 ? -8.216 16.088 15.207 1.00 85.31 91 ASN A N 1
ATOM 722 C CA . ASN A 1 91 ? -9.129 17.200 15.452 1.00 85.31 91 ASN A CA 1
ATOM 723 C C . ASN A 1 91 ? -10.593 16.759 15.341 1.00 85.31 91 ASN A C 1
ATOM 725 O O . ASN A 1 91 ? -11.423 17.177 16.143 1.00 85.31 91 ASN A O 1
ATOM 729 N N . ARG A 1 92 ? -10.916 15.876 14.384 1.00 85.44 92 ARG A N 1
ATOM 730 C CA . ARG A 1 92 ? -12.266 15.309 14.233 1.00 85.44 92 ARG A CA 1
ATOM 731 C C . ARG A 1 92 ? -12.682 14.453 15.432 1.00 85.44 92 ARG A C 1
ATOM 733 O O . ARG A 1 92 ? -13.857 14.449 15.784 1.00 85.44 92 ARG A O 1
ATOM 740 N N . LEU A 1 93 ? -11.744 13.719 16.028 1.00 80.25 93 LEU A N 1
ATOM 741 C CA . LEU A 1 93 ? -11.994 12.819 17.158 1.00 80.25 93 LEU A CA 1
ATOM 742 C C . LEU A 1 93 ? -11.819 13.492 18.528 1.00 80.25 93 LEU A C 1
ATOM 744 O O . LEU A 1 93 ? -12.104 12.865 19.543 1.00 80.25 93 LEU A O 1
ATOM 748 N N . GLY A 1 94 ? -11.351 14.744 18.574 1.00 79.50 94 GLY A N 1
ATOM 749 C CA . GLY A 1 94 ? -11.041 15.442 19.825 1.00 79.50 94 GLY A CA 1
ATOM 750 C C . GLY A 1 94 ? -9.890 14.801 20.610 1.00 79.50 94 GLY A C 1
ATOM 751 O O . GLY A 1 94 ? -9.811 14.960 21.826 1.00 79.50 94 GLY A O 1
ATOM 752 N N . ILE A 1 95 ? -9.016 14.051 19.934 1.00 76.56 95 ILE A N 1
ATOM 753 C CA . ILE A 1 95 ? -7.904 13.327 20.554 1.00 76.56 95 ILE A CA 1
ATOM 754 C C . ILE A 1 95 ? -6.634 14.170 20.449 1.00 76.56 95 ILE A C 1
ATOM 756 O O . ILE A 1 95 ? -6.218 14.541 19.355 1.00 76.56 95 ILE A O 1
ATOM 760 N N . ASN A 1 96 ? -5.965 14.408 21.577 1.00 75.38 96 ASN A N 1
ATOM 761 C CA . ASN A 1 96 ? -4.620 14.979 21.572 1.00 75.38 96 ASN A CA 1
ATOM 762 C C . ASN A 1 96 ? -3.599 13.909 21.180 1.00 75.38 96 ASN A C 1
ATOM 764 O O . ASN A 1 96 ? -3.629 12.806 21.724 1.00 75.38 96 ASN A O 1
ATOM 768 N N . LEU A 1 97 ? -2.679 14.235 20.267 1.00 69.62 97 LEU A N 1
ATOM 769 C CA . LEU A 1 97 ? -1.646 13.302 19.824 1.00 69.62 97 LEU A CA 1
ATOM 770 C C . LEU A 1 97 ? -0.691 12.973 20.994 1.00 69.62 97 LEU A C 1
ATOM 772 O O . LEU A 1 97 ? 0.066 13.852 21.418 1.00 69.62 97 LEU A O 1
ATOM 776 N N . PRO A 1 98 ? -0.650 11.728 21.511 1.00 66.62 98 PRO A N 1
ATOM 777 C CA . PRO A 1 98 ? 0.480 1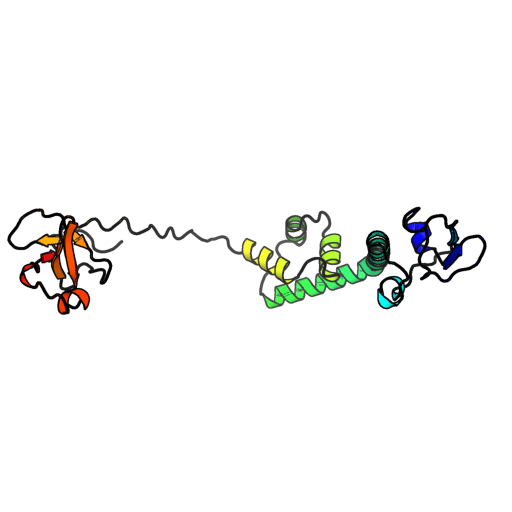1.308 22.329 1.00 66.62 98 PRO A CA 1
ATOM 778 C C . PRO A 1 98 ? 1.697 11.266 21.398 1.00 66.62 98 PRO A C 1
ATOM 780 O O . PRO A 1 98 ? 1.578 10.677 20.333 1.00 66.62 98 PRO A O 1
ATOM 783 N N . SER A 1 99 ? 2.811 11.924 21.756 1.00 78.75 99 SER A N 1
ATOM 784 C CA . SER A 1 99 ? 4.050 12.085 20.953 1.00 78.75 99 SER A CA 1
ATOM 785 C C . SER A 1 99 ? 4.140 11.212 19.686 1.00 78.75 99 SER A C 1
ATOM 787 O O . SER A 1 99 ? 4.114 9.983 19.785 1.00 78.75 99 SER A O 1
ATOM 789 N N . ALA A 1 100 ? 4.306 11.827 18.509 1.00 77.06 100 ALA A N 1
ATOM 790 C CA . ALA A 1 100 ? 4.321 11.145 17.206 1.00 77.06 100 ALA A CA 1
ATOM 791 C C . ALA A 1 100 ? 5.262 9.919 17.144 1.00 77.06 100 ALA A C 1
ATOM 793 O O . ALA A 1 100 ? 4.963 8.936 16.468 1.00 77.06 100 ALA A O 1
ATOM 794 N N . GLU A 1 101 ? 6.353 9.935 17.909 1.00 81.19 101 GLU A N 1
ATOM 795 C CA . GLU A 1 101 ? 7.308 8.829 18.072 1.00 81.19 101 GLU A CA 1
ATOM 796 C C . GLU A 1 101 ? 6.681 7.581 18.719 1.00 81.19 101 GLU A C 1
ATOM 798 O O . GLU A 1 101 ? 6.918 6.444 18.299 1.00 81.19 101 GLU A O 1
ATOM 803 N N . LYS A 1 102 ? 5.822 7.776 19.725 1.00 79.69 102 LYS A N 1
ATOM 804 C CA . LYS A 1 102 ? 5.095 6.680 20.380 1.00 79.69 102 LYS A CA 1
ATOM 805 C C . LYS A 1 102 ? 4.112 6.035 19.414 1.00 79.69 102 LYS A C 1
ATOM 807 O O . LYS A 1 102 ? 3.982 4.817 19.397 1.00 79.69 102 LYS A O 1
ATOM 812 N N . VAL A 1 103 ? 3.458 6.834 18.578 1.00 82.12 103 VAL A N 1
ATOM 813 C CA . VAL A 1 103 ? 2.527 6.317 17.569 1.00 82.12 103 VAL A CA 1
ATOM 814 C C . VAL A 1 103 ? 3.286 5.552 16.492 1.00 82.12 103 VAL A C 1
ATOM 816 O O . VAL A 1 103 ? 2.931 4.418 16.193 1.00 82.12 103 VAL A O 1
ATOM 819 N N . ALA A 1 104 ? 4.381 6.109 15.970 1.00 86.44 104 ALA A N 1
ATOM 820 C CA . ALA A 1 104 ? 5.211 5.438 14.972 1.00 86.44 104 ALA A CA 1
ATOM 821 C C . ALA A 1 104 ? 5.726 4.071 15.465 1.00 86.44 104 ALA A C 1
ATOM 823 O O . ALA A 1 104 ? 5.603 3.068 14.753 1.00 86.44 104 ALA A O 1
ATOM 824 N N . SER A 1 105 ? 6.207 3.997 16.711 1.00 85.06 105 SER A N 1
ATOM 825 C CA . SER A 1 105 ? 6.710 2.744 17.294 1.00 85.06 105 SER A CA 1
ATOM 826 C C . SER A 1 105 ? 5.624 1.674 17.472 1.00 85.06 105 SER A C 1
ATOM 828 O O . SER A 1 105 ? 5.896 0.496 17.240 1.00 85.06 105 SER A O 1
ATOM 830 N N . GLN A 1 106 ? 4.372 2.050 17.762 1.00 83.75 106 GLN A N 1
ATOM 831 C CA . GLN A 1 106 ? 3.241 1.106 17.810 1.00 83.75 106 GLN A CA 1
ATOM 832 C C . GLN A 1 106 ? 2.938 0.441 16.460 1.00 83.75 106 GLN A C 1
ATOM 834 O O . GLN A 1 106 ? 2.370 -0.652 16.422 1.00 83.75 106 GLN A O 1
ATOM 839 N N . PHE A 1 107 ? 3.317 1.086 15.356 1.00 86.06 107 PHE A N 1
ATOM 840 C CA . PHE A 1 107 ? 3.173 0.557 13.999 1.00 86.06 107 PHE A CA 1
ATOM 841 C C . PHE A 1 107 ? 4.469 -0.074 13.462 1.00 86.06 107 PHE A C 1
ATOM 843 O O . PHE A 1 107 ? 4.546 -0.374 12.271 1.00 86.06 107 PHE A O 1
ATOM 850 N N . ASN A 1 108 ? 5.459 -0.326 14.328 1.00 87.38 108 ASN A N 1
ATOM 851 C CA . ASN A 1 108 ? 6.779 -0.868 13.985 1.00 87.38 108 ASN A CA 1
ATOM 852 C C . ASN A 1 108 ? 7.600 0.026 13.035 1.00 87.38 108 ASN A C 1
ATOM 854 O O . ASN A 1 108 ? 8.402 -0.480 12.248 1.00 87.38 108 ASN A O 1
ATOM 858 N N . TYR A 1 109 ? 7.416 1.347 13.101 1.00 88.06 109 TYR A N 1
ATOM 859 C CA . TYR A 1 109 ? 8.268 2.306 12.399 1.00 88.06 109 TYR A CA 1
ATOM 860 C C . TYR A 1 109 ? 9.321 2.873 13.351 1.00 88.06 109 TYR A C 1
ATOM 862 O O . TYR A 1 109 ? 8.998 3.314 14.452 1.00 88.06 109 TYR A O 1
ATOM 870 N N . ALA A 1 110 ? 10.582 2.853 12.913 1.00 84.19 110 ALA A N 1
ATOM 871 C CA . ALA A 1 110 ? 11.697 3.443 13.653 1.00 84.19 110 ALA A CA 1
ATOM 872 C C . ALA A 1 110 ? 11.782 4.965 13.454 1.00 84.19 110 ALA A C 1
ATOM 874 O O . ALA A 1 110 ? 12.165 5.683 14.370 1.00 84.19 110 ALA A O 1
ATOM 875 N N . ASP A 1 111 ? 11.413 5.439 12.262 1.00 89.75 111 ASP A N 1
ATOM 876 C CA . ASP A 1 111 ? 11.396 6.853 11.901 1.00 89.75 111 ASP A CA 1
ATOM 877 C C . ASP A 1 111 ? 9.949 7.353 11.781 1.00 89.75 111 ASP A C 1
ATOM 879 O O . ASP A 1 111 ? 9.084 6.722 11.161 1.00 89.75 111 ASP A O 1
ATOM 883 N N . VAL A 1 112 ? 9.696 8.516 12.372 1.00 90.12 112 VAL A N 1
ATOM 884 C CA . VAL A 1 112 ? 8.408 9.208 12.331 1.00 90.12 112 VAL A CA 1
ATOM 885 C C . VAL A 1 112 ? 8.088 9.668 10.907 1.00 90.12 112 VAL A C 1
ATOM 887 O O . VAL A 1 112 ? 6.934 9.599 10.479 1.00 90.12 112 VAL A O 1
ATOM 890 N N . ASP A 1 113 ? 9.096 10.065 10.129 1.00 89.94 113 ASP A N 1
ATOM 891 C CA . ASP A 1 113 ? 8.888 10.458 8.736 1.00 89.94 113 ASP A CA 1
ATOM 892 C C . ASP A 1 113 ? 8.518 9.254 7.856 1.00 89.94 113 ASP A C 1
ATOM 894 O O . ASP A 1 113 ? 7.680 9.379 6.961 1.00 89.94 113 ASP A O 1
ATOM 898 N N . ASP A 1 114 ? 9.048 8.056 8.131 1.00 89.56 114 ASP A N 1
ATOM 899 C CA . ASP A 1 114 ? 8.604 6.828 7.456 1.00 89.56 114 ASP A CA 1
ATOM 900 C C . ASP A 1 114 ? 7.141 6.494 7.762 1.00 89.56 114 ASP A C 1
ATOM 902 O O . ASP A 1 114 ? 6.405 6.062 6.863 1.00 89.56 114 ASP A O 1
ATOM 906 N N . PHE A 1 115 ? 6.713 6.720 9.005 1.00 91.19 115 PHE A N 1
ATOM 907 C CA . PHE A 1 115 ? 5.324 6.556 9.420 1.00 91.19 115 PHE A CA 1
ATOM 908 C C . PHE A 1 115 ? 4.403 7.551 8.701 1.00 91.19 115 PHE A C 1
ATOM 910 O O . PHE A 1 115 ? 3.413 7.140 8.090 1.00 91.19 115 PHE A O 1
ATOM 917 N N . PHE A 1 116 ? 4.749 8.841 8.676 1.00 91.00 116 PHE A N 1
ATOM 918 C CA . PHE A 1 116 ? 3.956 9.846 7.962 1.00 91.00 116 PHE A CA 1
ATOM 919 C C . PHE A 1 116 ? 3.927 9.602 6.454 1.00 91.00 116 PHE A C 1
ATOM 921 O O . PHE A 1 116 ? 2.858 9.667 5.847 1.00 91.00 116 PHE A O 1
ATOM 928 N N . ALA A 1 117 ? 5.056 9.223 5.849 1.00 91.25 117 ALA A N 1
ATOM 929 C CA . ALA A 1 117 ? 5.092 8.808 4.451 1.00 91.25 117 ALA A CA 1
ATOM 930 C C . ALA A 1 117 ? 4.179 7.596 4.197 1.00 91.25 117 ALA A C 1
ATOM 932 O O . ALA A 1 117 ? 3.580 7.484 3.127 1.00 91.25 117 ALA A O 1
ATOM 933 N N . ALA A 1 118 ? 4.075 6.665 5.154 1.00 89.50 118 ALA A N 1
ATOM 934 C CA . ALA A 1 118 ? 3.192 5.501 5.067 1.00 89.50 118 ALA A CA 1
ATOM 935 C C . ALA A 1 118 ? 1.714 5.843 5.166 1.00 89.50 118 ALA A C 1
ATOM 937 O O . ALA A 1 118 ? 0.903 5.225 4.468 1.00 89.50 118 ALA A O 1
ATOM 938 N N . LEU A 1 119 ? 1.389 6.836 5.980 1.00 90.75 119 LEU A N 1
ATOM 939 C CA . LEU A 1 119 ? 0.044 7.355 6.119 1.00 90.75 119 LEU A CA 1
ATOM 940 C C . LEU A 1 119 ? -0.381 8.139 4.871 1.00 90.75 119 LEU A C 1
ATOM 942 O O . LEU A 1 119 ? -1.432 7.856 4.303 1.00 90.75 119 LEU A O 1
ATOM 946 N N . GLY A 1 120 ? 0.471 9.043 4.376 1.00 88.50 120 GLY A N 1
ATOM 947 C CA . GLY A 1 120 ? 0.182 9.863 3.195 1.00 88.50 120 GLY A CA 1
ATOM 948 C C . GLY A 1 120 ? 0.001 9.052 1.911 1.00 88.50 120 GLY A C 1
ATOM 949 O O . GLY A 1 120 ? -0.861 9.368 1.099 1.00 88.50 120 GLY A O 1
ATOM 950 N N . ARG A 1 121 ? 0.747 7.949 1.751 1.00 86.38 121 ARG A N 1
ATOM 951 C CA . ARG A 1 121 ? 0.599 7.031 0.604 1.00 86.38 121 ARG A CA 1
ATOM 952 C C . ARG A 1 121 ? -0.531 5.999 0.765 1.00 86.38 121 ARG A C 1
ATOM 954 O O . ARG A 1 121 ? -0.709 5.158 -0.113 1.00 86.38 121 ARG A O 1
ATOM 961 N N . GLY A 1 122 ? -1.227 5.984 1.906 1.00 84.25 122 GLY A N 1
ATOM 962 C CA . GLY A 1 122 ? -2.311 5.039 2.197 1.00 84.25 122 GLY A CA 1
ATOM 963 C C . GLY A 1 122 ? -1.868 3.592 2.456 1.00 84.25 122 GLY A C 1
ATOM 964 O O . GLY A 1 122 ? -2.667 2.671 2.312 1.00 84.25 122 GLY A O 1
ATOM 965 N N . SER A 1 123 ? -0.601 3.353 2.822 1.00 85.25 123 SER A N 1
ATOM 966 C CA . SER A 1 123 ? -0.162 2.017 3.272 1.00 85.25 123 SER A CA 1
ATOM 967 C C . SER A 1 123 ? -0.667 1.669 4.670 1.00 85.25 123 SER A C 1
ATOM 969 O O . SER A 1 123 ? -0.805 0.491 4.986 1.00 85.25 123 SER A O 1
ATOM 971 N N . ILE A 1 124 ? -0.925 2.685 5.493 1.00 87.44 124 ILE A N 1
ATOM 972 C CA . ILE A 1 124 ? -1.606 2.568 6.781 1.00 87.44 124 ILE A CA 1
ATOM 973 C C . ILE A 1 124 ? -2.915 3.337 6.656 1.00 87.44 124 ILE A C 1
ATOM 975 O O . ILE A 1 124 ? -2.930 4.449 6.129 1.00 87.44 124 ILE A O 1
ATOM 979 N N . SER A 1 125 ? -4.011 2.754 7.133 1.00 88.25 125 SER A N 1
ATOM 980 C CA . SER A 1 125 ? -5.293 3.455 7.160 1.00 88.25 125 SER A CA 1
ATOM 981 C C . SER A 1 125 ? -5.366 4.398 8.360 1.00 88.25 125 SER A C 1
ATOM 983 O O . SER A 1 125 ? -5.056 4.001 9.484 1.00 88.25 125 SER A O 1
ATOM 985 N N . LEU A 1 126 ? -5.865 5.617 8.145 1.00 86.06 126 LEU A N 1
ATOM 986 C CA . LEU A 1 126 ? -6.153 6.575 9.219 1.00 86.06 126 LEU A CA 1
ATOM 987 C C . LEU A 1 126 ? -7.066 5.979 10.295 1.00 86.06 126 LEU A C 1
ATOM 989 O O . LEU A 1 126 ? -6.848 6.207 11.480 1.00 86.06 126 LEU A O 1
ATOM 993 N N . SER A 1 127 ? -8.038 5.152 9.904 1.00 84.31 127 SER A N 1
ATOM 994 C CA . SER A 1 127 ? -8.942 4.484 10.846 1.00 84.31 127 SER A CA 1
ATOM 995 C C . SER A 1 127 ? -8.207 3.505 11.765 1.00 84.31 127 SER A C 1
ATOM 997 O O . SER A 1 127 ? -8.561 3.380 12.933 1.00 84.31 127 SER A O 1
ATOM 999 N N . GLN A 1 128 ? -7.167 2.829 11.262 1.00 85.06 128 GLN A N 1
ATOM 1000 C CA . GLN A 1 128 ? -6.340 1.933 12.078 1.00 85.06 128 GLN A CA 1
ATOM 1001 C C . GLN A 1 128 ? -5.506 2.723 13.089 1.00 85.06 128 GLN A C 1
ATOM 1003 O O . GLN A 1 128 ? -5.368 2.289 14.231 1.00 85.06 128 GLN A O 1
ATOM 1008 N N . VAL A 1 129 ? -4.983 3.885 12.682 1.00 85.25 129 VAL A N 1
ATOM 1009 C CA . VAL A 1 129 ? -4.259 4.799 13.578 1.00 85.25 129 VAL A CA 1
ATOM 1010 C C . VAL A 1 129 ? -5.193 5.337 14.657 1.00 85.25 129 VAL A C 1
ATOM 1012 O O . VAL A 1 129 ? -4.885 5.207 15.836 1.00 85.25 129 VAL A O 1
ATOM 1015 N N . ALA A 1 130 ? -6.364 5.847 14.276 1.00 81.69 130 ALA A N 1
ATOM 1016 C CA . ALA A 1 130 ? -7.368 6.353 15.206 1.00 81.69 130 ALA A CA 1
ATOM 1017 C C . ALA A 1 130 ? -7.786 5.306 16.251 1.00 81.69 130 ALA A C 1
ATOM 1019 O O . ALA A 1 130 ? -7.783 5.602 17.442 1.00 81.69 130 ALA A O 1
ATOM 1020 N N . LEU A 1 131 ? -8.073 4.072 15.822 1.00 81.94 131 LEU A N 1
ATOM 1021 C CA . LEU A 1 131 ? -8.476 2.987 16.720 1.00 81.94 131 LEU A CA 1
ATOM 1022 C C . LEU A 1 131 ? -7.353 2.578 17.685 1.00 81.94 131 LEU A C 1
ATOM 1024 O O . LEU A 1 131 ? -7.603 2.305 18.854 1.00 81.94 131 LEU A O 1
ATOM 1028 N N . LYS A 1 132 ? -6.099 2.567 17.220 1.00 81.19 132 LYS A N 1
ATOM 1029 C CA . LYS A 1 132 ? -4.940 2.304 18.086 1.00 81.19 132 LYS A CA 1
ATOM 1030 C C . LYS A 1 132 ? -4.710 3.422 19.102 1.00 81.19 132 LYS A C 1
ATOM 1032 O O . LYS A 1 132 ? -4.344 3.142 20.244 1.00 81.19 132 LYS A O 1
ATOM 1037 N N . LEU A 1 133 ? -4.942 4.672 18.712 1.00 77.56 133 LEU A N 1
ATOM 1038 C CA . LEU A 1 133 ? -4.846 5.818 19.613 1.00 77.56 133 LEU A CA 1
ATOM 1039 C C . LEU A 1 133 ? -5.961 5.813 20.662 1.00 77.56 133 LEU A C 1
ATOM 1041 O O . LEU A 1 133 ? -5.668 6.029 21.835 1.00 77.56 133 LEU A O 1
ATOM 1045 N N . SER A 1 134 ? -7.200 5.486 20.282 1.00 69.50 134 SER A N 1
ATOM 1046 C CA . SER A 1 134 ? -8.317 5.393 21.228 1.00 69.50 134 SER A CA 1
ATOM 1047 C C . SER A 1 134 ? -8.122 4.267 22.246 1.00 69.50 134 SER A C 1
ATOM 1049 O O . SER A 1 134 ? -8.330 4.489 23.432 1.00 69.50 134 SER A O 1
ATOM 1051 N N . THR A 1 135 ? -7.603 3.102 21.836 1.00 65.00 135 THR A N 1
ATOM 1052 C CA . THR A 1 135 ? -7.298 2.005 22.779 1.00 65.00 135 THR A CA 1
ATOM 1053 C C . THR A 1 135 ? -6.206 2.337 23.802 1.00 65.00 135 THR A C 1
ATOM 1055 O O . THR A 1 135 ? -6.127 1.674 24.826 1.00 65.00 135 THR A O 1
ATOM 1058 N N . ASN A 1 136 ? -5.357 3.344 23.554 1.00 58.44 136 ASN A N 1
ATOM 1059 C CA . ASN A 1 136 ? -4.361 3.802 24.535 1.00 58.44 136 ASN A CA 1
ATOM 1060 C C . ASN A 1 136 ? -4.884 4.919 25.454 1.00 58.44 136 ASN A C 1
ATOM 1062 O O . ASN A 1 136 ? -4.224 5.243 26.439 1.00 58.44 136 ASN A O 1
ATOM 1066 N N . LEU A 1 137 ? -6.032 5.522 25.129 1.00 53.41 137 LEU A N 1
ATOM 1067 C CA . LEU A 1 137 ? -6.722 6.497 25.980 1.00 53.41 137 LEU A CA 1
ATOM 1068 C C . LEU A 1 137 ? -7.718 5.815 26.932 1.00 53.41 137 LEU A C 1
ATOM 1070 O O . LEU A 1 137 ? -8.076 6.395 27.952 1.00 53.41 137 LEU A O 1
ATOM 1074 N N . GLU A 1 138 ? -8.100 4.566 26.654 1.00 45.78 138 GLU A N 1
ATOM 1075 C CA . GLU A 1 138 ? -8.869 3.705 27.559 1.00 45.78 138 GLU A CA 1
ATOM 1076 C C . GLU A 1 138 ? -7.955 2.914 28.512 1.00 45.78 138 GLU A C 1
ATOM 1078 O O . GLU A 1 138 ? -7.845 1.693 28.456 1.00 45.78 138 GLU A O 1
ATOM 1083 N N . LEU A 1 139 ? -7.312 3.620 29.438 1.00 52.94 139 LEU A N 1
ATOM 1084 C CA . LEU A 1 139 ? -7.102 3.116 30.798 1.00 52.94 139 LEU A CA 1
ATOM 1085 C C . LEU A 1 139 ? -7.492 4.280 31.714 1.00 52.94 139 LEU A C 1
ATOM 1087 O O . LEU A 1 139 ? -6.749 5.260 31.784 1.00 52.94 139 LEU A O 1
ATOM 1091 N N . PRO A 1 140 ? -8.687 4.235 32.324 1.00 47.84 140 PRO A N 1
ATOM 1092 C CA . PRO A 1 140 ? -9.009 3.212 33.311 1.00 47.84 140 PRO A CA 1
ATOM 1093 C C . PRO A 1 140 ? -10.426 2.645 33.136 1.00 47.84 140 PRO A C 1
ATOM 1095 O O . PRO A 1 140 ? -11.410 3.303 33.444 1.00 47.84 140 PRO A O 1
ATOM 1098 N N . ASN A 1 141 ? -10.528 1.383 32.742 1.00 45.16 141 ASN A N 1
ATOM 1099 C CA . ASN A 1 141 ? -11.489 0.528 33.422 1.00 45.16 141 ASN A CA 1
ATOM 1100 C C . ASN A 1 141 ? -10.605 -0.199 34.446 1.00 45.16 141 ASN A C 1
ATOM 1102 O O . ASN A 1 141 ? -9.811 -1.060 34.083 1.00 45.16 141 ASN A O 1
ATOM 1106 N N . GLU A 1 142 ? -10.620 0.154 35.738 1.00 50.00 142 GLU A N 1
ATOM 1107 C CA . GLU A 1 142 ? -11.656 -0.405 36.616 1.00 50.00 142 GLU A CA 1
ATOM 1108 C C . GLU A 1 142 ? -12.471 -1.395 35.802 1.00 50.00 142 GLU A C 1
ATOM 1110 O O . GLU A 1 142 ? -13.517 -1.077 35.241 1.00 50.00 142 GLU A O 1
ATOM 1115 N N . ALA A 1 143 ? -11.903 -2.592 35.616 1.00 45.41 143 ALA A N 1
ATOM 1116 C CA . ALA A 1 143 ? -12.755 -3.740 35.479 1.00 45.41 143 ALA A CA 1
ATOM 1117 C C . ALA A 1 143 ? -13.714 -3.572 36.650 1.00 45.41 143 ALA A C 1
ATOM 1119 O O . ALA A 1 143 ? -13.336 -3.771 37.803 1.00 45.41 143 ALA A O 1
ATOM 1120 N N . VAL A 1 144 ? -14.918 -3.080 36.361 1.00 49.88 144 VAL A N 1
ATOM 1121 C CA . VAL A 1 144 ? -16.059 -3.384 37.183 1.00 49.88 144 VAL A CA 1
ATOM 1122 C C . VAL A 1 144 ? -16.033 -4.890 37.097 1.00 49.88 144 VAL A C 1
ATOM 1124 O O . VAL A 1 144 ? -16.433 -5.481 36.090 1.00 49.88 144 VAL A O 1
ATOM 1127 N N . GLU A 1 145 ? -15.382 -5.503 38.084 1.00 49.44 145 GLU A N 1
ATOM 1128 C CA . GLU A 1 145 ? -15.626 -6.874 38.424 1.00 49.44 145 GLU A CA 1
ATOM 1129 C C . GLU A 1 145 ? -17.123 -6.861 38.661 1.00 49.44 145 GLU A C 1
ATOM 1131 O O . GLU A 1 145 ? -17.619 -6.529 39.737 1.00 49.44 145 GLU A O 1
ATOM 1136 N N . ILE A 1 146 ? -17.870 -7.160 37.600 1.00 47.28 146 ILE A N 1
ATOM 1137 C CA . ILE A 1 146 ? -19.187 -7.721 37.732 1.00 47.28 146 ILE A CA 1
ATOM 1138 C C . ILE A 1 146 ? -18.858 -9.052 38.378 1.00 47.28 146 ILE A C 1
ATOM 1140 O O . ILE A 1 146 ? -18.629 -10.062 37.712 1.00 47.28 146 ILE A O 1
ATOM 1144 N N . SER A 1 147 ? -18.699 -8.996 39.700 1.00 49.72 147 SER A N 1
ATOM 1145 C CA . SER A 1 147 ? -18.776 -10.140 40.562 1.00 49.72 147 SER A CA 1
ATOM 1146 C C . SER A 1 147 ? -20.069 -10.784 40.113 1.00 49.72 147 SER A C 1
ATOM 1148 O O . SER A 1 147 ? -21.155 -10.225 40.257 1.00 49.72 147 SER A O 1
ATOM 1150 N N . ILE A 1 148 ? -19.931 -11.898 39.393 1.00 48.44 148 ILE A N 1
ATOM 1151 C CA . ILE A 1 148 ? -21.053 -12.765 39.077 1.00 48.44 148 ILE A CA 1
ATOM 1152 C C . ILE A 1 148 ? -21.727 -12.913 40.433 1.00 48.44 148 ILE A C 1
ATOM 1154 O O . ILE A 1 148 ? -21.027 -13.391 41.336 1.00 48.44 148 ILE A O 1
ATOM 1158 N N . PRO A 1 149 ? -22.968 -12.419 40.634 1.00 47.28 149 PRO A N 1
ATOM 1159 C CA . PRO A 1 149 ? -23.570 -12.431 41.951 1.00 47.28 149 PRO A CA 1
ATOM 1160 C C . PRO A 1 149 ? -23.448 -13.866 42.410 1.00 47.28 149 PRO A C 1
ATOM 1162 O O . PRO A 1 149 ? -23.917 -14.785 41.726 1.00 47.28 149 PRO A O 1
ATOM 1165 N N . ARG A 1 150 ? -22.637 -14.047 43.462 1.00 48.75 150 ARG A N 1
ATOM 1166 C CA . ARG A 1 150 ? -22.324 -15.338 44.059 1.00 48.75 150 ARG A CA 1
ATOM 1167 C C . ARG A 1 150 ? -23.665 -16.024 44.130 1.00 48.75 150 ARG A C 1
ATOM 1169 O O . ARG A 1 150 ? -24.533 -15.445 44.778 1.00 48.75 150 ARG A O 1
ATOM 1176 N N . LYS A 1 151 ? -23.843 -17.108 43.343 1.00 44.31 151 LYS A N 1
ATOM 1177 C CA . LYS A 1 151 ? -25.130 -17.799 43.141 1.00 44.31 151 LYS A CA 1
ATOM 1178 C C . LYS A 1 151 ? -25.922 -17.588 44.407 1.00 44.31 151 LYS A C 1
ATOM 1180 O O . LYS A 1 151 ? -25.403 -18.052 45.428 1.00 44.31 151 LYS A O 1
ATOM 1185 N N . LEU A 1 152 ? -27.035 -16.835 44.348 1.00 45.59 152 LEU A N 1
ATOM 1186 C CA . LEU A 1 152 ? -27.902 -16.695 45.511 1.00 45.59 152 LEU A CA 1
ATOM 1187 C C . LEU A 1 152 ? -27.974 -18.106 46.062 1.00 45.59 152 LEU A C 1
ATOM 1189 O O . LEU A 1 152 ? -28.400 -19.031 45.354 1.00 45.59 152 LEU A O 1
ATOM 1193 N N . SER A 1 153 ? -27.419 -18.303 47.260 1.00 49.03 153 SER A N 1
ATOM 1194 C CA . SER A 1 153 ? -27.713 -19.516 47.986 1.00 49.03 153 SER A CA 1
ATOM 1195 C C . SER A 1 153 ? -29.228 -19.605 47.936 1.00 49.03 153 SER A C 1
ATOM 1197 O O . SER A 1 153 ? -29.915 -18.581 47.903 1.00 49.03 153 SER A O 1
ATOM 1199 N N . SER A 1 154 ? -29.757 -20.813 47.821 1.00 50.53 154 SER A N 1
ATOM 1200 C CA . SER A 1 154 ? -31.163 -21.096 48.074 1.00 50.53 154 SER A CA 1
ATOM 1201 C C . SER A 1 154 ? -31.467 -20.692 49.521 1.00 50.53 154 SER A C 1
ATOM 1203 O O . SER A 1 154 ? -31.600 -21.543 50.397 1.00 50.53 154 SER A O 1
ATOM 1205 N N . ALA A 1 155 ? -31.431 -19.388 49.787 1.00 52.59 155 ALA A N 1
ATOM 1206 C CA . ALA A 1 155 ? -31.591 -18.741 51.054 1.00 52.59 155 ALA A CA 1
ATOM 1207 C C . ALA A 1 155 ? -33.062 -18.947 51.353 1.00 52.59 155 ALA A C 1
ATOM 1209 O O . ALA A 1 155 ? -33.951 -18.278 50.830 1.00 52.59 155 ALA A O 1
ATOM 1210 N N . SER A 1 156 ? -33.258 -20.024 52.107 1.00 61.12 156 SER A N 1
ATOM 1211 C CA . SER A 1 156 ? -34.348 -20.200 53.040 1.00 61.12 156 SER A CA 1
ATOM 1212 C C . SER A 1 156 ? -35.749 -20.241 52.427 1.00 61.12 156 SER A C 1
ATOM 1214 O O . SER A 1 156 ? -36.691 -19.906 53.125 1.00 61.12 156 SER A O 1
ATOM 1216 N N . VAL A 1 157 ? -35.970 -20.720 51.193 1.00 69.81 157 VAL A N 1
ATOM 1217 C CA . VAL A 1 157 ? -37.357 -21.029 50.772 1.00 69.81 157 VAL A CA 1
ATOM 1218 C C . VAL A 1 157 ? -37.883 -22.200 51.608 1.00 69.81 157 VAL A C 1
ATOM 1220 O O . VAL A 1 157 ? -37.441 -23.338 51.430 1.00 69.81 157 VAL A O 1
ATOM 1223 N N . LYS A 1 158 ? -38.822 -21.917 52.517 1.00 73.38 158 LYS A N 1
ATOM 1224 C CA . LYS A 1 158 ? -39.461 -22.900 53.400 1.00 73.38 158 LYS A CA 1
ATOM 1225 C C . LYS A 1 158 ? -40.743 -23.398 52.737 1.00 73.38 158 LYS A C 1
ATOM 1227 O O . LYS A 1 158 ? -41.590 -22.610 52.318 1.00 73.38 158 LYS A O 1
ATOM 1232 N N . VAL A 1 159 ? -40.898 -24.715 52.639 1.00 75.94 159 VAL A N 1
ATOM 1233 C CA . VAL A 1 159 ? -42.149 -25.330 52.178 1.00 75.94 159 VAL A CA 1
ATOM 1234 C C . VAL A 1 159 ? -43.101 -25.406 53.368 1.00 75.94 159 VAL A C 1
ATOM 1236 O O . VAL A 1 159 ? -42.753 -25.934 54.421 1.00 75.94 159 VAL A O 1
ATOM 1239 N N . LEU A 1 160 ? -44.302 -24.849 53.241 1.00 70.12 160 LEU A N 1
ATOM 1240 C CA . LEU A 1 160 ? -45.242 -24.801 54.358 1.00 70.12 160 LEU A CA 1
ATOM 1241 C C . LEU A 1 160 ? -45.764 -26.216 54.658 1.00 70.12 160 LEU A C 1
ATOM 1243 O O . LEU A 1 160 ? -46.397 -26.848 53.816 1.00 70.12 160 LEU A O 1
ATOM 1247 N N . GLY A 1 161 ? -45.488 -26.710 55.870 1.00 63.44 161 GLY A N 1
ATOM 1248 C CA . GLY A 1 161 ? -45.952 -28.013 56.367 1.00 63.44 161 GLY A CA 1
ATOM 1249 C C . GLY A 1 161 ? -44.945 -29.167 56.276 1.00 63.44 161 GLY A C 1
ATOM 1250 O O . GLY A 1 161 ? -45.206 -30.223 56.847 1.00 63.44 161 GLY A O 1
ATOM 1251 N N . VAL A 1 162 ? -43.787 -28.983 55.629 1.00 60.72 162 VAL A N 1
ATOM 1252 C CA . VAL A 1 162 ? -42.704 -29.983 55.566 1.00 60.72 162 VAL A CA 1
ATOM 1253 C C . VAL A 1 162 ? -41.358 -29.262 55.717 1.00 60.72 162 VAL A C 1
ATOM 1255 O O . VAL A 1 162 ? -41.157 -28.226 55.095 1.00 60.72 162 VAL A O 1
ATOM 1258 N N . GLY A 1 163 ? -40.458 -29.776 56.567 1.00 58.56 163 GLY A N 1
ATOM 1259 C CA . GLY A 1 163 ? -39.111 -29.214 56.785 1.00 58.56 163 GLY A CA 1
ATOM 1260 C C . GLY A 1 163 ? -38.201 -29.283 55.548 1.00 58.56 163 GLY A C 1
ATOM 1261 O O . GLY A 1 163 ? -38.691 -29.481 54.443 1.00 58.56 163 GLY A O 1
ATOM 1262 N N . ASP A 1 164 ? -36.884 -29.132 55.737 1.00 61.56 164 ASP A N 1
ATOM 1263 C CA . ASP A 1 164 ? -35.854 -28.998 54.684 1.00 61.56 164 ASP A CA 1
ATOM 1264 C C . ASP A 1 164 ? -36.022 -29.950 53.481 1.00 61.56 164 ASP A C 1
ATOM 1266 O O . ASP A 1 164 ? -35.478 -31.055 53.423 1.00 61.56 164 ASP A O 1
ATOM 1270 N N . LEU A 1 165 ? -36.766 -29.488 52.476 1.00 71.00 165 LEU A N 1
ATOM 1271 C CA . LEU A 1 165 ? -36.875 -30.107 51.164 1.00 71.00 165 LEU A CA 1
ATOM 1272 C C . LEU A 1 165 ? -35.895 -29.421 50.220 1.00 71.00 165 LEU A C 1
ATOM 1274 O O . LEU A 1 165 ? -35.671 -28.215 50.290 1.00 71.00 165 LEU A O 1
ATOM 1278 N N . PHE A 1 166 ? -35.338 -30.189 49.286 1.00 78.44 166 PHE A N 1
ATOM 1279 C CA . PHE A 1 166 ? -34.488 -29.626 48.246 1.00 78.44 166 PHE A CA 1
ATOM 1280 C C . PHE A 1 166 ? -35.311 -28.674 47.365 1.00 78.44 166 PHE A C 1
ATOM 1282 O O . PHE A 1 166 ? -36.190 -29.115 46.615 1.00 78.44 166 PHE A O 1
ATOM 1289 N N . THR A 1 167 ? -35.034 -27.374 47.471 1.00 81.94 167 THR A N 1
ATOM 1290 C CA . THR A 1 167 ? -35.706 -26.316 46.713 1.00 81.94 167 THR A CA 1
ATOM 1291 C C . THR A 1 167 ? -34.761 -25.687 45.695 1.00 81.94 167 THR A C 1
ATOM 1293 O O . THR A 1 167 ? -33.553 -25.568 45.906 1.00 81.94 167 THR A O 1
ATOM 1296 N N . ARG A 1 168 ? -35.310 -25.282 44.549 1.00 85.19 168 ARG A N 1
ATOM 1297 C CA . ARG A 1 168 ? -34.570 -24.562 43.506 1.00 85.19 168 ARG A CA 1
ATOM 1298 C C . ARG A 1 168 ? -35.439 -23.496 42.854 1.00 85.19 168 ARG A C 1
ATOM 1300 O O . ARG A 1 168 ? -36.640 -23.687 42.702 1.00 85.19 168 ARG A O 1
ATOM 1307 N N . ILE A 1 169 ? -34.825 -22.412 42.402 1.00 87.62 169 ILE A N 1
ATOM 1308 C CA . ILE A 1 169 ? -35.506 -21.324 41.691 1.00 87.62 169 ILE A CA 1
ATOM 1309 C C . ILE A 1 169 ? -35.769 -21.721 40.227 1.00 87.62 169 ILE A C 1
ATOM 1311 O O . ILE A 1 169 ? -34.930 -22.360 39.587 1.00 87.62 169 ILE A O 1
ATOM 1315 N N . ALA A 1 170 ? -36.940 -21.370 39.688 1.00 86.25 170 ALA A N 1
ATOM 1316 C CA . ALA A 1 170 ? -37.290 -21.621 38.293 1.00 86.25 170 ALA A CA 1
ATOM 1317 C C . ALA A 1 170 ? -36.583 -20.663 37.318 1.00 86.25 170 ALA A C 1
ATOM 1319 O O . ALA A 1 170 ? -36.659 -19.444 37.460 1.00 86.25 170 ALA A O 1
ATOM 1320 N N . ASN A 1 171 ? -36.031 -21.212 36.232 1.00 86.44 171 ASN A N 1
ATOM 1321 C CA . ASN A 1 171 ? -35.399 -20.434 35.154 1.00 86.44 171 ASN A CA 1
ATOM 1322 C C . ASN A 1 171 ? -36.402 -19.725 34.223 1.00 86.44 171 ASN A C 1
ATOM 1324 O O . ASN A 1 171 ? -35.995 -18.993 33.329 1.00 86.44 171 ASN A O 1
ATOM 1328 N N . CYS A 1 172 ? -37.707 -19.981 34.346 1.00 86.94 172 CYS A N 1
ATOM 1329 C CA . CYS A 1 172 ? -38.700 -19.358 33.463 1.00 86.94 172 CYS A CA 1
ATOM 1330 C C . CYS A 1 172 ? -39.192 -17.998 33.969 1.00 86.94 172 CYS A C 1
ATOM 1332 O O . CYS A 1 172 ? -39.581 -17.166 33.160 1.00 86.94 172 CYS A O 1
ATOM 1334 N N . CYS A 1 173 ? -39.199 -17.771 35.286 1.00 84.25 173 CYS A N 1
ATOM 1335 C CA . CYS A 1 173 ? -39.725 -16.540 35.885 1.00 84.25 173 CYS A CA 1
ATOM 1336 C C . CYS A 1 173 ? -38.813 -15.915 36.945 1.00 84.25 173 CYS A C 1
ATOM 1338 O O . CYS A 1 173 ? -39.177 -14.863 37.450 1.00 84.25 173 CYS A O 1
ATOM 1340 N N . HIS A 1 174 ? -37.676 -16.548 37.274 1.00 86.50 174 HIS A N 1
ATOM 1341 C CA . HIS A 1 174 ? -36.634 -16.028 38.170 1.00 86.50 174 HIS A CA 1
ATOM 1342 C C . HIS A 1 174 ? -37.181 -15.274 39.404 1.00 86.50 174 HIS A C 1
ATOM 1344 O O . HIS A 1 174 ? -36.910 -14.084 39.539 1.00 86.50 174 HIS A O 1
ATOM 1350 N N . PRO A 1 175 ? -37.981 -15.931 40.273 1.00 85.75 175 PRO A N 1
ATOM 1351 C CA . PRO A 1 175 ? -38.557 -15.296 41.457 1.00 85.75 175 PRO A CA 1
ATOM 1352 C C . PRO A 1 175 ? -37.483 -14.678 42.357 1.00 85.75 175 PRO A C 1
ATOM 1354 O O . PRO A 1 175 ? -36.460 -15.313 42.629 1.00 85.75 175 PRO A O 1
ATOM 1357 N N . LEU A 1 176 ? -37.748 -13.465 42.838 1.00 84.06 176 LEU A N 1
ATOM 1358 C CA . LEU A 1 176 ? -36.896 -12.709 43.753 1.00 84.06 176 LEU A CA 1
ATOM 1359 C C . LEU A 1 176 ? -37.544 -12.588 45.141 1.00 84.06 176 LEU A C 1
ATOM 1361 O O . LEU A 1 176 ? -38.773 -12.616 45.238 1.00 84.06 176 LEU A O 1
ATOM 1365 N N . PRO A 1 177 ? -36.757 -12.413 46.221 1.00 81.38 177 PRO A N 1
ATOM 1366 C CA . PRO A 1 177 ? -37.305 -12.171 47.553 1.00 81.38 177 PRO A CA 1
ATOM 1367 C C . PRO A 1 177 ? -38.317 -11.017 47.552 1.00 81.38 177 PRO A C 1
ATOM 1369 O O . PRO A 1 177 ? -38.005 -9.912 47.113 1.00 81.38 177 PRO A O 1
ATOM 1372 N N . GLY A 1 178 ? -39.531 -11.288 48.033 1.00 77.00 178 GLY A N 1
ATOM 1373 C CA . GLY A 1 178 ? -40.662 -10.353 47.997 1.00 77.00 178 GLY A CA 1
ATOM 1374 C C . GLY A 1 178 ? -41.687 -10.640 46.894 1.00 77.00 178 GLY A C 1
ATOM 1375 O O . GLY A 1 178 ? -42.819 -10.172 46.997 1.00 77.00 178 GLY A O 1
ATOM 1376 N N . ASP A 1 179 ? -41.348 -11.452 45.888 1.00 84.94 179 ASP A N 1
ATOM 1377 C CA . ASP A 1 179 ? -42.337 -11.976 44.946 1.00 84.94 179 ASP A CA 1
ATOM 1378 C C . ASP A 1 179 ? -43.288 -12.955 45.638 1.00 84.94 179 ASP A C 1
ATOM 1380 O O . ASP A 1 179 ? -42.878 -13.784 46.454 1.00 84.94 179 ASP A O 1
ATOM 1384 N N . GLU A 1 180 ? -44.554 -12.951 45.226 1.00 88.94 180 GLU A N 1
ATOM 1385 C CA . GLU A 1 180 ? -45.464 -14.032 45.583 1.00 88.94 180 GLU A CA 1
ATOM 1386 C C . GLU A 1 180 ? -45.048 -15.328 44.879 1.00 88.94 180 GLU A C 1
ATOM 1388 O O . GLU A 1 180 ? -45.135 -15.440 43.652 1.00 88.94 180 GLU A O 1
ATOM 1393 N N . ILE A 1 181 ? -44.633 -16.328 45.658 1.00 90.12 181 ILE A N 1
ATOM 1394 C CA . ILE A 1 181 ? -44.106 -17.596 45.143 1.00 90.12 181 ILE A CA 1
ATOM 1395 C C . ILE A 1 181 ? -45.027 -18.794 45.390 1.00 90.12 181 ILE A C 1
ATOM 1397 O O . ILE A 1 181 ? -45.892 -18.791 46.266 1.00 90.12 181 ILE A O 1
ATOM 1401 N N . ILE A 1 182 ? -44.839 -19.827 44.570 1.00 91.38 182 ILE A N 1
ATOM 1402 C CA . ILE A 1 182 ? -45.477 -21.140 44.676 1.00 91.38 182 ILE A CA 1
ATOM 1403 C C . ILE A 1 182 ? -44.483 -22.230 44.270 1.00 91.38 182 ILE A C 1
ATOM 1405 O O . ILE A 1 182 ? -43.668 -22.044 43.363 1.00 91.38 182 ILE A O 1
ATOM 1409 N N . GLY A 1 183 ? -44.515 -23.366 44.961 1.00 90.62 183 GLY A N 1
ATOM 1410 C CA . GLY A 1 183 ? -43.651 -24.502 44.677 1.00 90.62 183 GLY A CA 1
ATOM 1411 C C . GLY A 1 183 ? -44.358 -25.515 43.790 1.00 90.62 183 GLY A C 1
ATOM 1412 O O . GLY A 1 183 ? -45.541 -25.778 43.966 1.00 90.62 183 GLY A O 1
ATOM 1413 N N . TYR A 1 184 ? -43.625 -26.121 42.865 1.00 91.19 184 TYR A N 1
ATOM 1414 C CA . TYR A 1 184 ? -44.084 -27.255 42.071 1.00 91.19 184 TYR A CA 1
ATOM 1415 C C . TYR A 1 184 ? -43.183 -28.466 42.324 1.00 91.19 184 TYR A C 1
ATOM 1417 O O . TYR A 1 184 ? -41.957 -28.389 42.170 1.00 91.19 184 TYR A O 1
ATOM 1425 N N . ILE A 1 185 ? -43.780 -29.589 42.726 1.00 89.12 185 ILE A N 1
ATOM 1426 C CA . ILE A 1 185 ? -43.062 -30.839 42.990 1.00 89.12 185 ILE A CA 1
ATOM 1427 C C . ILE A 1 185 ? -42.661 -31.479 41.657 1.00 89.12 185 ILE A C 1
ATOM 1429 O O . ILE A 1 185 ? -43.494 -31.986 40.908 1.00 89.12 185 ILE A O 1
ATOM 1433 N N . THR A 1 186 ? -41.358 -31.500 41.374 1.00 85.25 186 THR A N 1
ATOM 1434 C CA . THR A 1 186 ? -40.805 -32.141 40.174 1.00 85.25 186 THR A CA 1
ATOM 1435 C C . THR A 1 186 ? -40.348 -33.569 40.456 1.00 85.25 186 THR A C 1
ATOM 1437 O O . THR A 1 186 ? -39.841 -33.877 41.535 1.00 85.25 186 THR A O 1
ATOM 1440 N N . GLN A 1 187 ? -40.455 -34.450 39.461 1.00 82.06 187 GLN A N 1
ATOM 1441 C CA . GLN A 1 187 ? -39.939 -35.815 39.566 1.00 82.06 187 GLN A CA 1
ATOM 1442 C C . GLN A 1 187 ? -38.400 -35.794 39.647 1.00 82.06 187 GLN A C 1
ATOM 1444 O O . GLN A 1 187 ? -37.715 -35.455 38.683 1.00 82.06 187 GLN A O 1
ATOM 1449 N N . GLY A 1 188 ? -37.850 -36.116 40.821 1.00 75.06 188 GLY A N 1
ATOM 1450 C CA . GLY A 1 188 ? -36.411 -36.309 41.039 1.00 75.06 188 GLY A CA 1
ATOM 1451 C C . GLY A 1 188 ? -35.552 -35.045 41.188 1.00 75.06 188 GLY A C 1
ATOM 1452 O O . GLY A 1 188 ? -34.352 -35.173 41.410 1.00 75.06 188 GLY A O 1
ATOM 1453 N N . ARG A 1 189 ? -36.118 -33.832 41.091 1.00 73.00 189 ARG A N 1
ATOM 1454 C CA . ARG A 1 189 ? -35.368 -32.560 41.251 1.00 73.00 189 ARG A CA 1
ATOM 1455 C C . ARG A 1 189 ? -35.864 -31.687 42.409 1.00 73.00 189 ARG A C 1
ATOM 1457 O O . ARG A 1 189 ? -35.490 -30.518 42.489 1.00 73.00 189 ARG A O 1
ATOM 1464 N N . GLY A 1 190 ? -36.682 -32.253 43.296 1.00 84.88 190 GLY A N 1
ATOM 1465 C CA . GLY A 1 190 ? -37.252 -31.555 44.447 1.00 84.88 190 GLY A CA 1
ATOM 1466 C C . GLY A 1 190 ? -38.359 -30.574 44.060 1.00 84.88 190 GLY A C 1
ATOM 1467 O O . GLY A 1 190 ? -39.087 -30.786 43.083 1.00 84.88 190 GLY A O 1
ATOM 1468 N N . VAL A 1 191 ? -38.491 -29.498 44.831 1.00 88.69 191 VAL A N 1
ATOM 1469 C CA . VAL A 1 191 ? -39.504 -28.457 44.618 1.00 88.69 191 VAL A CA 1
ATOM 1470 C C . VAL A 1 191 ? -38.895 -27.318 43.801 1.00 88.69 191 VAL A C 1
ATOM 1472 O O . VAL A 1 191 ? -37.901 -26.710 44.198 1.00 88.69 191 VAL A O 1
ATOM 1475 N N . THR A 1 192 ? -39.485 -27.021 42.644 1.00 89.94 192 THR A N 1
ATOM 1476 C CA . THR A 1 192 ? -39.105 -25.853 41.838 1.00 89.94 192 THR A CA 1
ATOM 1477 C C . THR A 1 192 ? -40.007 -24.677 42.201 1.00 89.94 192 THR A C 1
ATOM 1479 O O . THR A 1 192 ? -41.226 -24.806 42.169 1.00 89.94 192 THR A O 1
ATOM 1482 N N . VAL A 1 193 ? -39.415 -23.543 42.559 1.00 90.44 193 VAL A N 1
ATOM 1483 C CA . VAL A 1 193 ? -40.105 -22.338 43.028 1.00 90.44 193 VAL A CA 1
ATOM 1484 C C . VAL A 1 193 ? -40.356 -21.410 41.848 1.00 90.44 193 VAL A C 1
ATOM 1486 O O . VAL A 1 193 ? -39.420 -21.012 41.153 1.00 90.44 193 VAL A O 1
ATOM 1489 N N . HIS A 1 194 ? -41.616 -21.061 41.635 1.00 92.06 194 HIS A N 1
ATOM 1490 C CA . HIS A 1 194 ? -42.086 -20.150 40.598 1.00 92.06 194 HIS A CA 1
ATOM 1491 C C . HIS A 1 194 ? -42.764 -18.935 41.232 1.00 92.06 194 HIS A C 1
ATOM 1493 O O . HIS A 1 194 ? -43.207 -18.999 42.376 1.00 92.06 194 HIS A O 1
ATOM 1499 N N . ARG A 1 195 ? -42.906 -17.845 40.473 1.00 91.69 195 ARG A N 1
ATOM 1500 C CA . ARG A 1 195 ? -43.845 -16.771 40.827 1.00 91.69 195 ARG A CA 1
ATOM 1501 C C . ARG A 1 195 ? -45.274 -17.281 40.617 1.00 91.69 195 ARG A C 1
ATOM 1503 O O . ARG A 1 195 ? -45.517 -18.039 39.673 1.00 91.69 195 ARG A O 1
ATOM 1510 N N . LYS A 1 196 ? -46.219 -16.882 41.469 1.00 89.56 196 LYS A N 1
ATOM 1511 C CA . LYS A 1 196 ? -47.632 -17.295 41.358 1.00 89.56 196 LYS A CA 1
ATOM 1512 C C . LYS A 1 196 ? -48.269 -16.889 40.028 1.00 89.56 196 LYS A C 1
ATOM 1514 O O . LYS A 1 196 ? -49.156 -17.581 39.541 1.00 89.56 196 LYS A O 1
ATOM 1519 N N . ASP A 1 197 ? -47.797 -15.795 39.439 1.00 90.69 197 ASP A N 1
ATOM 1520 C CA . ASP A 1 197 ? -48.246 -15.257 38.154 1.00 90.69 197 ASP A CA 1
ATOM 1521 C C . ASP A 1 197 ? -47.509 -15.868 36.940 1.00 90.69 197 ASP A C 1
ATOM 1523 O O . ASP A 1 197 ? -47.701 -15.432 35.805 1.00 90.69 197 ASP A O 1
ATOM 1527 N N . CYS A 1 198 ? -46.658 -16.882 37.140 1.00 90.38 198 CYS A N 1
ATOM 1528 C CA . CYS A 1 198 ? -45.906 -17.501 36.054 1.00 90.38 198 CYS A CA 1
ATOM 1529 C C . CYS A 1 198 ? -46.843 -18.252 35.084 1.00 90.38 198 CYS A C 1
ATOM 1531 O O . CYS A 1 198 ? -47.531 -19.184 35.515 1.00 90.38 198 CYS A O 1
ATOM 1533 N N . PRO A 1 199 ? -46.804 -17.968 33.764 1.00 89.62 199 PRO A N 1
ATOM 1534 C CA . PRO A 1 199 ? -47.652 -18.647 32.779 1.00 89.62 199 PRO A CA 1
ATOM 1535 C C . PRO A 1 199 ? -47.512 -20.173 32.784 1.00 89.62 199 PRO A C 1
ATOM 1537 O O . PRO A 1 199 ? -48.487 -20.882 32.559 1.00 89.62 199 PRO A O 1
ATOM 1540 N N . ASN A 1 200 ? -46.314 -20.685 33.083 1.00 87.94 200 ASN A N 1
ATOM 1541 C CA . ASN A 1 200 ? -46.060 -22.126 33.139 1.00 87.94 200 ASN A CA 1
ATOM 1542 C C . ASN A 1 200 ? -46.764 -22.805 34.319 1.00 87.94 200 ASN A C 1
ATOM 1544 O O . ASN A 1 200 ? -47.138 -23.960 34.195 1.00 87.94 200 ASN A O 1
ATOM 1548 N N . ILE A 1 201 ? -46.961 -22.100 35.438 1.00 89.38 201 ILE A N 1
ATOM 1549 C CA . ILE A 1 201 ? -47.683 -22.642 36.597 1.00 89.38 201 ILE A CA 1
ATOM 1550 C C . ILE A 1 201 ? -49.185 -22.428 36.473 1.00 89.38 201 ILE A C 1
ATOM 1552 O O . ILE A 1 201 ? -49.959 -23.319 36.809 1.00 89.38 201 ILE A O 1
ATOM 1556 N N . ILE A 1 202 ? -49.614 -21.274 35.959 1.00 88.62 202 ILE A N 1
ATOM 1557 C CA . ILE A 1 202 ? -51.039 -20.992 35.742 1.00 88.62 202 ILE A CA 1
ATOM 1558 C C . ILE A 1 202 ? -51.659 -22.029 34.794 1.00 88.62 202 ILE A C 1
ATOM 1560 O O . ILE A 1 202 ? -52.787 -22.471 35.017 1.00 88.62 202 ILE A O 1
ATOM 1564 N N . ASN A 1 203 ? -50.906 -22.434 33.768 1.00 87.19 203 ASN A N 1
ATOM 1565 C CA . ASN A 1 203 ? -51.338 -23.404 32.764 1.00 87.19 203 ASN A CA 1
ATOM 1566 C C . ASN A 1 203 ? -51.023 -24.866 33.137 1.00 87.19 203 ASN A C 1
ATOM 1568 O O . ASN A 1 203 ? -51.223 -25.752 32.308 1.00 87.19 203 ASN A O 1
ATOM 1572 N N . GLU A 1 204 ? -50.524 -25.132 34.347 1.00 86.88 204 GLU A N 1
ATOM 1573 C CA . GLU A 1 204 ? -50.167 -26.484 34.780 1.00 86.88 204 GLU A CA 1
ATOM 1574 C C . GLU A 1 204 ? -51.419 -27.330 35.064 1.00 86.88 204 GLU A C 1
ATOM 1576 O O . GLU A 1 204 ? -52.372 -26.885 35.714 1.00 86.88 204 GLU A O 1
ATOM 1581 N N . VAL A 1 205 ? -51.415 -28.572 34.574 1.00 85.12 205 VAL A N 1
ATOM 1582 C CA . VAL A 1 205 ? -52.585 -29.467 34.628 1.00 85.12 205 VAL A CA 1
ATOM 1583 C C . VAL A 1 205 ? -52.641 -30.203 35.967 1.00 85.12 205 VAL A C 1
ATOM 1585 O O . VAL A 1 205 ? -53.711 -30.380 36.550 1.00 85.12 205 VAL A O 1
ATOM 1588 N N . GLU A 1 206 ? -51.482 -30.589 36.501 1.00 84.69 206 GLU A N 1
ATOM 1589 C CA . GLU A 1 206 ? -51.362 -31.342 37.752 1.00 84.69 206 GLU A CA 1
ATOM 1590 C C . GLU A 1 206 ? -51.300 -30.410 38.974 1.00 84.69 206 GLU A C 1
ATOM 1592 O O . GLU A 1 206 ? -50.273 -30.287 39.646 1.00 84.69 206 GLU A O 1
ATOM 1597 N N . LYS A 1 207 ? -52.424 -29.756 39.296 1.00 84.75 207 LYS A N 1
ATOM 1598 C CA . LYS A 1 207 ? -52.508 -28.803 40.423 1.00 84.75 207 LYS A CA 1
ATOM 1599 C C . LYS A 1 207 ? -52.219 -29.420 41.794 1.00 84.75 207 LYS A C 1
ATOM 1601 O O . LYS A 1 207 ? -51.824 -28.704 42.705 1.00 84.75 207 LYS A O 1
ATOM 1606 N N . GLU A 1 208 ? -52.361 -30.735 41.935 1.00 85.50 208 GLU A N 1
ATOM 1607 C CA . GLU A 1 208 ? -52.036 -31.478 43.163 1.00 85.50 208 GLU A CA 1
ATOM 1608 C C . GLU A 1 208 ? -50.539 -31.437 43.510 1.00 85.50 208 GLU A C 1
ATOM 1610 O O . GLU A 1 208 ? -50.160 -31.651 44.658 1.00 85.50 208 GLU A O 1
ATOM 1615 N N . ARG A 1 209 ? -49.675 -31.142 42.530 1.00 87.69 209 ARG A N 1
ATOM 1616 C CA . ARG A 1 209 ? -48.226 -30.995 42.734 1.00 87.69 209 ARG A CA 1
ATOM 1617 C C . ARG A 1 209 ? -47.807 -29.587 43.144 1.00 87.69 209 ARG A C 1
ATOM 1619 O O . ARG A 1 209 ? -46.613 -29.351 43.341 1.00 87.69 209 ARG A O 1
ATOM 1626 N N . LEU A 1 210 ? -48.755 -28.658 43.247 1.00 89.19 210 LEU A N 1
ATOM 1627 C CA . LEU A 1 210 ? -48.496 -27.312 43.732 1.00 89.19 210 LEU A CA 1
ATOM 1628 C C . LEU A 1 210 ? -48.489 -27.305 45.258 1.00 89.19 210 LEU A C 1
ATOM 1630 O O . LEU A 1 210 ? -49.424 -27.767 45.906 1.00 89.19 210 LEU A O 1
ATOM 1634 N N . VAL A 1 211 ? -47.428 -26.749 45.828 1.00 89.00 211 VAL A N 1
ATOM 1635 C CA . VAL A 1 211 ? -47.235 -26.621 47.271 1.00 89.00 211 VAL A CA 1
ATOM 1636 C C . VAL A 1 211 ? -47.024 -25.166 47.646 1.00 89.00 211 VAL A C 1
ATOM 1638 O O . VAL A 1 211 ? -46.369 -24.402 46.931 1.00 89.00 211 VAL A O 1
ATOM 1641 N N . ALA A 1 212 ? -47.590 -24.778 48.785 1.00 87.56 212 ALA A N 1
ATOM 1642 C CA . ALA A 1 212 ? -47.386 -23.450 49.333 1.00 87.56 212 ALA A CA 1
ATOM 1643 C C . ALA A 1 212 ? -45.952 -23.340 49.872 1.00 87.56 212 ALA A C 1
ATOM 1645 O O . ALA A 1 212 ? -45.486 -24.190 50.634 1.00 87.56 212 ALA A O 1
ATOM 1646 N N . VAL A 1 213 ? -45.243 -22.303 49.440 1.00 87.19 213 VAL A N 1
ATOM 1647 C CA . VAL A 1 213 ? -43.855 -22.028 49.819 1.00 87.19 213 VAL A CA 1
ATOM 1648 C C . VAL A 1 213 ? -43.742 -20.568 50.215 1.00 87.19 213 VAL A C 1
ATOM 1650 O O . VAL A 1 213 ? -44.476 -19.734 49.686 1.00 87.19 213 VAL A O 1
ATOM 1653 N N . ASP A 1 214 ? -42.831 -20.278 51.132 1.00 83.19 214 ASP A N 1
ATOM 1654 C CA . ASP A 1 214 ? -42.577 -18.926 51.609 1.00 83.19 214 ASP A CA 1
ATOM 1655 C C . ASP A 1 214 ? -41.081 -18.616 51.585 1.00 83.19 214 ASP A C 1
ATOM 1657 O O . ASP A 1 214 ? -40.234 -19.511 51.713 1.00 83.19 214 ASP A O 1
ATOM 1661 N N . TRP A 1 215 ? -40.760 -17.339 51.417 1.00 80.44 215 TRP A N 1
ATOM 1662 C CA . TRP A 1 215 ? -39.415 -16.841 51.641 1.00 80.44 215 TRP A CA 1
ATOM 1663 C C . TRP A 1 215 ? -39.184 -16.895 53.151 1.00 80.44 215 TRP A C 1
ATOM 1665 O O . TRP A 1 215 ? -39.825 -16.178 53.909 1.00 80.44 215 TRP A O 1
ATOM 1675 N N . GLY A 1 216 ? -38.331 -17.804 53.615 1.00 71.62 216 GLY A N 1
ATOM 1676 C CA . GLY A 1 216 ? -37.946 -17.882 55.022 1.00 71.62 216 GLY A CA 1
ATOM 1677 C C . GLY A 1 216 ? -37.093 -16.684 55.433 1.00 71.62 216 GLY A C 1
ATOM 1678 O O . GLY A 1 216 ? -37.173 -15.614 54.844 1.00 71.62 216 GLY A O 1
ATOM 1679 N N . ASP A 1 217 ? -36.254 -16.846 56.453 1.00 63.00 217 ASP A N 1
ATOM 1680 C CA . ASP A 1 217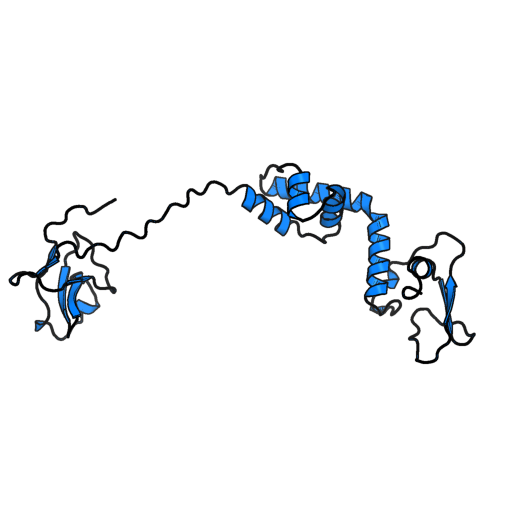 ? -35.466 -15.733 56.988 1.00 63.00 217 ASP A CA 1
ATOM 1681 C C . ASP A 1 217 ? -34.423 -15.282 55.948 1.00 63.00 217 ASP A C 1
ATOM 1683 O O . ASP A 1 217 ? -33.412 -15.955 55.727 1.00 63.00 217 ASP A O 1
ATOM 1687 N N . VAL A 1 218 ? -34.722 -14.194 55.233 1.00 56.44 218 VAL A N 1
ATOM 1688 C CA . VAL A 1 218 ? -33.872 -13.643 54.172 1.00 56.44 218 VAL A CA 1
ATOM 1689 C C . VAL A 1 218 ? -32.854 -12.692 54.805 1.00 56.44 218 VAL A C 1
ATOM 1691 O O . VAL A 1 218 ? -33.092 -11.490 54.917 1.00 56.44 218 VAL A O 1
ATOM 1694 N N . GLU A 1 219 ? -31.711 -13.214 55.251 1.00 49.56 219 GLU A N 1
ATOM 1695 C CA . GLU A 1 219 ? -30.570 -12.368 55.619 1.00 49.56 219 GLU A CA 1
ATOM 1696 C C . GLU A 1 219 ? -29.889 -11.846 54.339 1.00 49.56 219 GLU A C 1
ATOM 1698 O O . GLU A 1 219 ? -29.205 -12.585 53.638 1.00 49.56 219 GLU A O 1
ATOM 1703 N N . GLN A 1 220 ? -30.102 -10.551 54.067 1.00 44.75 220 GLN A N 1
ATOM 1704 C CA . GLN A 1 220 ? -29.532 -9.716 52.992 1.00 44.75 220 GLN A CA 1
ATOM 1705 C C . GLN A 1 220 ? -30.040 -9.962 51.558 1.00 44.75 220 GLN A C 1
ATOM 1707 O O . GLN A 1 220 ? -29.745 -10.962 50.912 1.00 44.75 220 GLN A O 1
ATOM 1712 N N . VAL A 1 221 ? -30.750 -8.958 51.021 1.00 44.47 221 VAL A N 1
ATOM 1713 C CA . VAL A 1 221 ? -31.298 -8.933 49.645 1.00 44.47 221 VAL A CA 1
ATOM 1714 C C . VAL A 1 221 ? -30.494 -8.028 48.691 1.00 44.47 221 VAL A C 1
ATOM 1716 O O . VAL A 1 221 ? -30.800 -7.977 47.506 1.00 44.47 221 VAL A O 1
ATOM 1719 N N . TYR A 1 222 ? -29.432 -7.352 49.140 1.00 31.88 222 TYR A N 1
ATOM 1720 C CA . TYR A 1 222 ? -28.623 -6.483 48.270 1.00 31.88 222 TYR A CA 1
ATOM 1721 C C . TYR A 1 222 ? -27.126 -6.514 48.631 1.00 31.88 222 TYR A C 1
ATOM 1723 O O . TYR A 1 222 ? -26.815 -6.657 49.817 1.00 31.88 222 TYR A O 1
ATOM 1731 N N . PRO A 1 223 ? -26.214 -6.380 47.643 1.00 44.12 223 PRO A N 1
ATOM 1732 C CA . PRO A 1 223 ? -24.866 -5.854 47.861 1.00 44.12 223 PRO A CA 1
ATOM 1733 C C . PRO A 1 223 ? -24.894 -4.379 48.281 1.00 44.12 223 PRO A C 1
ATOM 1735 O O . PRO A 1 223 ? -25.796 -3.647 47.808 1.00 44.12 223 PRO A O 1
#

Organism: NCBI:txid412755

Secondary structure (DSSP, 8-state):
-TTT-HHHHHTEEEEEETTEEE-TTPPP-TT--EEEEE-SS--PPPGGGG-GGG-S--SHHHHHHHHHHHHHHTHHHHHHHHHHHHHHHHHHHT-----HHHHHHHTT-SSHHHHHHHHHTTSS-HHHHHHHHHHHH-------------------EEETTSSS--EEE-TTT---TTS-EEEEEETTTEEEEEETT-HHHHT-S-GGGEE-EEE-----S--

pLDDT: mean 82.14, std 14.36, range [31.88, 96.62]

Foldseek 3Di:
DVVVPLVLLFQFDFKDWPNHTDHLLDDDDPPIDIDTDGDPDDGGDDPVCLVVVSNNDDDPSSNVSNVVVVLVVCLVVQLVQLVVLLVVVCVVVVHDDDPLCVLCVVVVHNDSSVVSSCRSVVVDDSVNSVVVSVVVVPPDPPPVPPVVPPPPDVQAWAFPPDGDWQEDEDPQARDAAPAQWKWFQDDPRTTYIDGPPGPCLVPDPPCVRITHIHRPDDDDRDD

InterPro domains:
  IPR004095 TGS [PF02824] (1-37)
  IPR004095 TGS [PS51880] (1-38)
  IPR012675 Beta-grasp domain superfamily [G3DSA:3.10.20.30] (1-44)
  IPR012676 TGS-like [SSF81271] (1-37)
  IPR045600 RelA/SpoT, AH and RIS domain [PF19296] (69-132)
  IPR060374 RelA/SpoT, RIS domain [PF28438] (157-216)

Radius of gyration: 38.01 Å; chains: 1; bounding box: 76×54×91 Å